Protein AF-A0A150P623-F1 (afdb_monomer_lite)

Radius of gyration: 25.8 Å; chains: 1; bounding box: 58×49×64 Å

Foldseek 3Di:
DDDDPQCACVPPDLVRLVVVLVCLVVVVAAPLGDLVSCVVVPNVVCSVNCCVHRNHDHSVVSNVVSVVVNVVCVVPPDDDDDDDDDDDDDPDDVVVVVLVVLLVVLLPDQAEDEDDDDAQPAQVSCVSNQVSCVPRVHAYEYEHQQPDEDPALVCLVVSVVVSVVCCCVRRVVPDPPDHHYDYDSVNHHDDDPPDPPPPDPDDDDDDDD

Organism: Sorangium cellulosum (NCBI:txid56)

pLDDT: mean 77.44, std 18.53, range [26.59, 95.44]

Sequence (209 aa):
MSAKIPSGLSQVPRPVLERLLEAIDRGRLECPLSELELLASGHGALVPAILDALGGLDAGAATAALRLVLAERTHRPPPRLGLVCTGPEARGSVARDTAILVRDLFEGAKRSVIVGGYAFDRPGILEPLHATMQSRGVKALLFLDIPGEARSAQDADAFATAAIDRFFREVWTFGAPKPNVYYDPRTAMPGPPGRACTRSASWWTTSGR

Secondary structure (DSSP, 8-state):
-------GGGGS-HHHHHHHHHHHHTTSS-SSPPHHHHHHTT-GGGHHHHHHHHTT--HHHHHHHHHHHHHHHHHSPPP--------S--TTSHHHHHHHHHHHHHHT-SSEEEE-S-----GGGTHHHHHHHHHH--EEEEE----S--SSGGGHHHHHHHHHHHHHHHT-TT-SSPPEEE--GGGTSPPPTT---------------

Structure (mmCIF, N/CA/C/O backbone):
data_AF-A0A150P623-F1
#
_entry.id   AF-A0A150P623-F1
#
loop_
_atom_site.group_PDB
_atom_site.id
_atom_site.type_symbol
_atom_site.label_atom_id
_atom_site.label_alt_id
_atom_site.label_comp_id
_atom_site.label_asym_id
_atom_site.label_entity_id
_atom_site.label_seq_id
_atom_site.pdbx_PDB_ins_code
_atom_site.Cartn_x
_atom_site.Cartn_y
_atom_site.Cartn_z
_atom_site.occupancy
_atom_site.B_iso_or_equiv
_atom_site.auth_seq_id
_atom_site.auth_comp_id
_atom_site.auth_asym_id
_atom_site.auth_atom_id
_atom_site.pdbx_PDB_model_num
ATOM 1 N N . MET A 1 1 ? -10.481 35.309 9.527 1.00 37.34 1 MET A N 1
ATOM 2 C CA . MET A 1 1 ? -10.389 34.270 10.576 1.00 37.34 1 MET A CA 1
ATOM 3 C C . MET A 1 1 ? -10.737 32.935 9.931 1.00 37.34 1 MET A C 1
ATOM 5 O O . MET A 1 1 ? -11.905 32.706 9.660 1.00 37.34 1 MET A O 1
ATOM 9 N N . SER A 1 2 ? -9.748 32.105 9.582 1.00 39.28 2 SER A N 1
ATOM 10 C CA . SER A 1 2 ? -10.02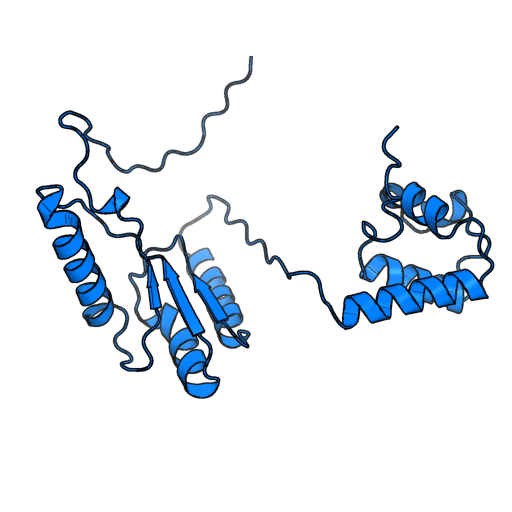3 30.754 9.064 1.00 39.28 2 SER A CA 1
ATOM 11 C C . SER A 1 2 ? -10.452 29.862 10.221 1.00 39.28 2 SER A C 1
ATOM 13 O O . SER A 1 2 ? -9.668 29.643 11.143 1.00 39.28 2 SER A O 1
ATOM 15 N N . ALA A 1 3 ? -11.684 29.358 10.182 1.00 42.22 3 ALA A N 1
ATOM 16 C CA . ALA A 1 3 ? -12.128 28.324 11.103 1.00 42.22 3 ALA A CA 1
ATOM 17 C C . ALA A 1 3 ? -11.267 27.073 10.872 1.00 42.22 3 ALA A C 1
ATOM 19 O O . ALA A 1 3 ? -11.288 26.475 9.794 1.00 42.22 3 ALA A O 1
ATOM 20 N N . LYS A 1 4 ? -10.458 26.711 11.870 1.00 48.69 4 LYS A N 1
ATOM 21 C CA . LYS A 1 4 ? -9.730 25.444 11.898 1.00 48.69 4 LYS A CA 1
ATOM 22 C C . LYS A 1 4 ? -10.789 24.346 11.934 1.00 48.69 4 LYS A C 1
ATOM 24 O O . LYS A 1 4 ? -11.502 24.234 12.925 1.00 48.69 4 LYS A O 1
ATOM 29 N N . ILE A 1 5 ? -10.936 23.590 10.846 1.00 50.88 5 ILE A N 1
ATOM 30 C CA . ILE A 1 5 ? -11.810 22.413 10.832 1.00 50.88 5 ILE A CA 1
ATOM 31 C C . ILE A 1 5 ? -11.312 21.509 11.969 1.00 50.88 5 ILE A C 1
ATOM 33 O O . ILE A 1 5 ? -10.122 21.167 11.959 1.00 50.88 5 ILE A O 1
ATOM 37 N N . PRO A 1 6 ? -12.145 21.178 12.972 1.00 57.81 6 PRO A N 1
ATOM 38 C CA . PRO A 1 6 ? -11.717 20.305 14.049 1.00 57.81 6 PRO A CA 1
ATOM 39 C C . PRO A 1 6 ? -11.293 18.982 13.422 1.00 57.81 6 PRO A C 1
ATOM 41 O O . PRO A 1 6 ? -12.047 18.346 12.686 1.00 57.81 6 PRO A O 1
ATOM 44 N N . SER A 1 7 ? -10.048 18.586 13.671 1.00 65.44 7 SER A N 1
ATOM 45 C CA . SER A 1 7 ? -9.505 17.325 13.166 1.00 65.44 7 SER A CA 1
ATOM 46 C C . SER A 1 7 ? -10.294 16.118 13.687 1.00 65.44 7 SER A C 1
ATOM 48 O O . SER A 1 7 ? -10.245 15.052 13.075 1.00 65.44 7 SER A O 1
ATOM 50 N N . GLY A 1 8 ? -11.049 16.284 14.782 1.00 80.62 8 GLY A N 1
ATOM 51 C CA . GLY A 1 8 ? -11.926 15.266 15.350 1.00 80.62 8 GLY A CA 1
ATOM 52 C C . GLY A 1 8 ? -11.224 13.916 15.479 1.00 80.62 8 GLY A C 1
ATOM 53 O O . GLY A 1 8 ? -10.025 13.828 15.754 1.00 80.62 8 GLY A O 1
ATOM 54 N N . LEU A 1 9 ? -11.951 12.840 15.179 1.00 87.56 9 LEU A N 1
ATOM 55 C CA . LEU A 1 9 ? -11.407 11.481 15.223 1.00 87.56 9 LEU A CA 1
ATOM 56 C C . LEU A 1 9 ? -10.525 11.125 14.014 1.00 87.56 9 LEU A C 1
ATOM 58 O O . LEU A 1 9 ? -10.042 9.994 13.939 1.00 87.56 9 LEU A O 1
ATOM 62 N N . SER A 1 10 ? -10.273 12.043 13.066 1.00 84.56 10 SER A N 1
ATOM 63 C CA . SER A 1 10 ? -9.541 11.737 11.825 1.00 84.56 10 SER A CA 1
ATOM 64 C C . SER A 1 10 ? -8.110 11.251 12.085 1.00 84.56 10 SER A C 1
ATOM 66 O O . SER A 1 10 ? -7.612 10.421 11.329 1.00 84.56 10 SER A O 1
ATOM 68 N N . GLN A 1 11 ? -7.483 11.728 13.164 1.00 82.50 11 GLN A N 1
ATOM 69 C CA . GLN A 1 11 ? -6.109 11.395 13.559 1.00 82.50 11 GLN A CA 1
ATOM 70 C C . GLN A 1 11 ? -6.017 10.183 14.499 1.00 82.50 11 GLN A C 1
ATOM 72 O O . GLN A 1 11 ? -4.933 9.655 14.726 1.00 82.50 11 GLN A O 1
ATOM 77 N N . VAL A 1 12 ? -7.143 9.716 15.047 1.00 88.19 12 VAL A N 1
ATOM 78 C CA . VAL A 1 12 ? -7.172 8.575 15.971 1.00 88.19 12 VAL A CA 1
ATOM 79 C C . VAL A 1 12 ? -7.137 7.279 15.156 1.00 88.19 12 VAL A C 1
ATOM 81 O O . VAL A 1 12 ? -8.031 7.088 14.334 1.00 88.19 12 VAL A O 1
ATOM 84 N N . PRO A 1 13 ? -6.162 6.366 15.328 1.00 86.88 13 PRO A N 1
ATOM 85 C CA . PRO A 1 13 ? -6.094 5.125 14.552 1.00 86.88 13 PRO A CA 1
ATOM 86 C C . PRO A 1 13 ? -7.318 4.221 14.749 1.00 86.88 13 PRO A C 1
ATOM 88 O O . PRO A 1 13 ? -7.865 4.130 15.845 1.00 86.88 13 PRO A O 1
ATOM 91 N N . ARG A 1 14 ? -7.723 3.477 13.708 1.00 88.12 14 ARG A N 1
ATOM 92 C CA . ARG A 1 14 ? -8.871 2.547 13.785 1.00 88.12 14 ARG A CA 1
ATOM 93 C C . ARG A 1 14 ? -8.791 1.555 14.967 1.00 88.12 14 ARG A C 1
ATOM 95 O O . ARG A 1 14 ? -9.788 1.465 15.673 1.00 88.12 14 ARG A O 1
ATOM 102 N N . PRO A 1 15 ? -7.646 0.904 15.268 1.00 88.38 15 PRO A N 1
ATOM 103 C CA . PRO A 1 15 ? -7.556 -0.007 16.418 1.00 88.38 15 PRO A CA 1
ATOM 104 C C . PRO A 1 15 ? -7.758 0.676 17.776 1.00 88.38 15 PRO A C 1
ATOM 106 O O . PRO A 1 15 ? -8.050 0.023 18.771 1.00 88.38 15 PRO A O 1
ATOM 109 N N . VAL A 1 16 ? -7.558 1.995 17.857 1.00 90.44 16 VAL A N 1
ATOM 110 C CA . VAL A 1 16 ? -7.874 2.768 19.064 1.00 90.44 16 VAL A CA 1
ATOM 111 C C . VAL A 1 16 ? -9.383 2.972 19.161 1.00 90.44 16 VAL A C 1
ATOM 113 O O . VAL A 1 16 ? -9.956 2.704 20.208 1.00 90.44 16 VAL A O 1
ATOM 116 N N . LEU A 1 17 ? -10.042 3.358 18.064 1.00 93.00 17 LEU A N 1
ATOM 117 C CA . LEU A 1 17 ? -11.501 3.516 18.021 1.00 93.00 17 LEU A CA 1
ATOM 118 C C . LEU A 1 17 ? -12.245 2.207 18.340 1.00 93.00 17 LEU A C 1
ATOM 120 O O . LEU A 1 17 ? -13.227 2.230 19.074 1.00 93.00 17 LEU A O 1
ATOM 124 N N . GLU A 1 18 ? -11.758 1.070 17.831 1.00 93.38 18 GLU A N 1
ATOM 125 C CA . GLU A 1 18 ? -12.296 -0.267 18.134 1.00 93.38 18 GLU A CA 1
ATOM 126 C C . GLU A 1 18 ? -12.173 -0.596 19.630 1.00 93.38 18 GLU A C 1
ATOM 128 O O . GLU A 1 18 ? -13.134 -1.055 20.243 1.00 93.38 18 GLU A O 1
ATOM 133 N N . ARG A 1 19 ? -11.014 -0.302 20.238 1.00 92.00 19 ARG A N 1
ATOM 134 C CA . ARG A 1 19 ? -10.792 -0.503 21.679 1.00 92.00 19 ARG A CA 1
ATOM 135 C C . ARG A 1 19 ? -11.657 0.408 22.544 1.00 92.00 19 ARG A C 1
ATOM 137 O O . ARG A 1 19 ? -12.153 -0.054 23.565 1.00 92.00 19 ARG A O 1
ATOM 144 N N . LEU A 1 20 ? -11.849 1.667 22.148 1.00 92.62 20 LEU A N 1
ATOM 145 C CA . LEU A 1 20 ? -12.741 2.595 22.849 1.00 92.62 20 LEU A CA 1
ATOM 146 C C . LEU A 1 20 ? -14.187 2.097 22.807 1.00 92.62 20 LEU A C 1
ATOM 148 O O . LEU A 1 20 ? -14.828 2.028 23.850 1.00 92.62 20 LEU A O 1
ATOM 152 N N . LEU A 1 21 ? -14.666 1.683 21.630 1.00 94.69 21 LEU A N 1
ATOM 153 C CA . LEU A 1 21 ? -16.008 1.123 21.470 1.00 94.69 21 LEU A CA 1
ATOM 154 C C . LEU A 1 21 ? -16.201 -0.110 22.361 1.00 94.69 21 LEU A C 1
ATOM 156 O O . LEU A 1 21 ? -17.162 -0.183 23.116 1.00 94.69 21 LEU A O 1
ATOM 160 N N . GLU A 1 22 ? -15.253 -1.047 22.328 1.00 93.81 22 GLU A N 1
ATOM 161 C CA . GLU A 1 22 ? -15.301 -2.255 23.155 1.00 93.81 22 GLU A CA 1
ATOM 162 C C . GLU A 1 22 ? -15.200 -1.947 24.661 1.00 93.81 22 GLU A C 1
ATOM 164 O O . GLU A 1 22 ? -15.735 -2.681 25.491 1.00 93.81 22 GLU A O 1
ATOM 169 N N . ALA A 1 23 ? -14.479 -0.896 25.050 1.00 91.75 23 ALA A N 1
ATOM 170 C CA . ALA A 1 23 ? -14.374 -0.485 26.443 1.00 91.75 23 ALA A CA 1
ATOM 171 C C . ALA A 1 23 ? -15.671 0.160 26.951 1.00 91.75 23 ALA A C 1
ATOM 173 O O . ALA A 1 23 ? -16.095 -0.188 28.050 1.00 91.75 23 ALA A O 1
ATOM 174 N N . ILE A 1 24 ? -16.327 1.001 26.148 1.00 92.75 24 ILE A N 1
ATOM 175 C CA . ILE A 1 24 ? -17.635 1.589 26.477 1.00 92.75 24 ILE A CA 1
ATOM 176 C C . ILE A 1 24 ? -18.712 0.495 26.522 1.00 92.75 24 ILE A C 1
ATOM 178 O O . ILE A 1 24 ? -19.406 0.369 27.526 1.00 92.75 24 ILE A O 1
ATOM 182 N N . ASP A 1 25 ? -18.790 -0.369 25.500 1.00 91.88 25 ASP A N 1
ATOM 183 C CA . ASP A 1 25 ? -19.781 -1.460 25.432 1.00 91.88 25 ASP A CA 1
ATOM 184 C C . ASP A 1 25 ? -19.638 -2.452 26.611 1.00 91.88 25 ASP A C 1
ATOM 186 O O . ASP A 1 25 ? -20.617 -3.062 27.037 1.00 91.88 25 ASP A O 1
ATOM 190 N N . ARG A 1 26 ? -18.425 -2.617 27.165 1.00 90.75 26 ARG A N 1
ATOM 191 C CA . ARG A 1 26 ? -18.157 -3.462 28.348 1.00 90.75 26 ARG A CA 1
ATOM 192 C C . ARG A 1 26 ? -18.215 -2.718 29.688 1.00 90.75 26 ARG A C 1
ATOM 194 O O . ARG A 1 26 ? -17.897 -3.329 30.704 1.00 90.75 26 ARG A O 1
ATOM 201 N N . GLY A 1 27 ? -18.542 -1.425 29.704 1.00 87.88 27 GLY A N 1
ATOM 202 C CA . GLY A 1 27 ? -18.558 -0.613 30.927 1.00 87.88 27 GLY A CA 1
ATOM 203 C C . GLY A 1 27 ? -17.182 -0.437 31.585 1.00 87.88 27 GLY A C 1
ATOM 204 O O . GLY A 1 27 ? -17.095 -0.233 32.787 1.00 87.88 27 GLY A O 1
ATOM 205 N N . ARG A 1 28 ? -16.092 -0.564 30.816 1.00 87.69 28 ARG A N 1
ATOM 206 C CA . ARG A 1 28 ? -14.711 -0.312 31.278 1.00 87.69 28 ARG A CA 1
ATOM 207 C C . ARG A 1 28 ? -14.300 1.157 31.159 1.00 87.69 28 ARG A C 1
ATOM 209 O O . ARG A 1 28 ? -13.262 1.529 31.694 1.00 87.69 28 ARG A O 1
ATOM 216 N N . LEU A 1 29 ? -15.059 1.942 30.399 1.00 88.62 29 LEU A N 1
ATOM 217 C CA . LEU A 1 29 ? -14.957 3.395 30.325 1.00 88.62 29 LEU A CA 1
ATOM 218 C C . LEU A 1 29 ? -16.348 3.962 30.561 1.00 88.62 29 LEU A C 1
ATOM 220 O O . LEU A 1 29 ? -17.286 3.583 29.853 1.00 88.62 29 LEU A O 1
ATOM 224 N N . GLU A 1 30 ? -16.469 4.852 31.536 1.00 88.56 30 GLU A N 1
ATOM 225 C CA . GLU A 1 30 ? -17.718 5.556 31.780 1.00 88.56 30 GLU A CA 1
ATOM 226 C C . GLU A 1 30 ? -17.849 6.749 30.830 1.00 88.56 30 GLU A C 1
ATOM 228 O O . GLU A 1 30 ? -16.870 7.309 30.333 1.00 88.56 30 GLU A O 1
ATOM 233 N N . CYS A 1 31 ? -19.092 7.099 30.509 1.00 88.69 31 CYS A N 1
ATOM 234 C CA . CYS A 1 31 ? -19.398 8.302 29.748 1.00 88.69 31 CYS A CA 1
ATOM 235 C C . CYS A 1 31 ? -20.179 9.272 30.642 1.00 88.69 31 CYS A C 1
ATOM 237 O O . CYS A 1 31 ? -21.082 8.821 31.352 1.00 88.69 31 CYS A O 1
ATOM 239 N N . PRO A 1 32 ? -19.896 10.584 30.580 1.00 90.75 32 PRO A N 1
ATOM 240 C CA . PRO A 1 32 ? -18.990 11.253 29.635 1.00 90.75 32 PRO A CA 1
ATOM 241 C C . PRO A 1 32 ? -17.509 10.925 29.879 1.00 90.75 32 PRO A C 1
ATOM 243 O O . PRO A 1 32 ? -17.090 10.789 31.024 1.00 90.75 32 PRO A O 1
ATOM 246 N N . LEU A 1 33 ? -16.736 10.752 28.800 1.00 89.06 33 LEU A N 1
ATOM 247 C CA . LEU A 1 33 ? -15.350 10.278 28.897 1.00 89.06 33 LEU A CA 1
ATOM 248 C C . LEU A 1 33 ? -14.494 11.263 29.696 1.00 89.06 33 LEU A C 1
ATOM 250 O O . LEU A 1 33 ? -14.427 12.447 29.356 1.00 89.06 33 LEU A O 1
ATOM 254 N N . SER A 1 34 ? -13.777 10.762 30.702 1.00 89.25 34 SER A N 1
ATOM 255 C CA . SER A 1 34 ? -12.846 11.578 31.478 1.00 89.25 34 SER A CA 1
ATOM 256 C C . SER A 1 34 ? -11.410 11.494 30.951 1.00 89.25 34 SER A C 1
ATOM 258 O O . SER A 1 34 ? -10.949 10.471 30.437 1.00 89.25 34 SER A O 1
ATOM 260 N N . GLU A 1 35 ? -10.658 12.586 31.112 1.00 89.81 35 GLU A N 1
ATOM 261 C CA . GLU A 1 35 ? -9.231 12.632 30.771 1.00 89.81 35 GLU A CA 1
ATOM 262 C C . GLU A 1 35 ? -8.426 11.576 31.540 1.00 89.81 35 GLU A C 1
ATOM 264 O O . GLU A 1 35 ? -7.578 10.886 30.969 1.00 89.81 35 GLU A O 1
ATOM 269 N N . LEU A 1 36 ? -8.737 11.410 32.827 1.00 87.56 36 LEU A N 1
ATOM 270 C CA . LEU A 1 36 ? -8.042 10.498 33.728 1.00 87.56 36 LEU A CA 1
ATOM 271 C C . LEU A 1 36 ? -8.188 9.032 33.290 1.00 87.56 36 LEU A C 1
ATOM 273 O O . LEU A 1 36 ? -7.196 8.303 33.251 1.00 87.56 36 LEU A O 1
ATOM 277 N N . GLU A 1 37 ? -9.392 8.601 32.910 1.00 85.25 37 GLU A N 1
ATOM 278 C CA . GLU A 1 37 ? -9.643 7.231 32.439 1.00 85.25 37 GLU A CA 1
ATOM 279 C C . GLU A 1 37 ? -8.984 6.953 31.080 1.00 85.25 37 GLU A C 1
ATOM 281 O O . GLU A 1 37 ? -8.463 5.859 30.831 1.00 85.25 37 GLU A O 1
ATOM 286 N N . LEU A 1 38 ? -8.948 7.949 30.191 1.00 87.31 38 LEU A N 1
ATOM 287 C CA . LEU A 1 38 ? -8.273 7.830 28.897 1.00 87.31 38 LEU A CA 1
ATOM 288 C C . LEU A 1 38 ? -6.748 7.732 29.050 1.00 87.31 38 LEU A C 1
ATOM 290 O O . LEU A 1 38 ? -6.098 6.957 28.340 1.00 87.31 38 LEU A O 1
ATOM 294 N N . LEU A 1 39 ? -6.173 8.465 30.006 1.00 86.94 39 LEU A N 1
ATOM 295 C CA . LEU A 1 39 ? -4.762 8.341 30.370 1.00 86.94 39 LEU A CA 1
ATOM 296 C C . LEU A 1 39 ? -4.461 6.964 30.974 1.00 86.94 39 LEU A C 1
ATOM 298 O O . LEU A 1 39 ? -3.532 6.293 30.521 1.00 86.94 39 LEU A O 1
ATOM 302 N N . ALA A 1 40 ? -5.279 6.508 31.928 1.00 82.00 40 ALA A N 1
ATOM 303 C CA . ALA A 1 40 ? -5.122 5.207 32.583 1.00 82.00 40 ALA A CA 1
ATOM 304 C C . ALA A 1 40 ? -5.258 4.021 31.609 1.00 82.00 40 ALA A C 1
ATOM 306 O O . ALA A 1 40 ? -4.606 2.993 31.779 1.00 82.00 40 ALA A O 1
ATOM 307 N N . SER A 1 41 ? -6.053 4.175 30.547 1.00 77.38 41 SER A N 1
ATOM 308 C CA . SER A 1 41 ? -6.221 3.174 29.483 1.00 77.38 41 SER A CA 1
ATOM 309 C C . SER A 1 41 ? -5.134 3.218 28.394 1.00 77.38 41 SER A C 1
ATOM 311 O O . SER A 1 41 ? -5.190 2.440 27.437 1.00 77.38 41 SER A O 1
ATOM 313 N N . GLY A 1 42 ? -4.122 4.084 28.536 1.00 79.44 42 GLY A N 1
ATOM 314 C CA . GLY A 1 42 ? -2.939 4.116 27.671 1.00 79.44 42 GLY A CA 1
ATOM 315 C C . GLY A 1 42 ? -3.101 4.922 26.378 1.00 79.44 42 GLY A C 1
ATOM 316 O O . GLY A 1 42 ? -2.377 4.679 25.412 1.00 79.44 42 GLY A O 1
ATOM 317 N N . HIS A 1 43 ? -4.029 5.884 26.331 1.00 80.62 43 HIS A N 1
ATOM 318 C CA . HIS A 1 43 ? -4.310 6.691 25.134 1.00 80.62 43 HIS A CA 1
ATOM 319 C C . HIS A 1 43 ? -3.603 8.057 25.110 1.00 80.62 43 HIS A C 1
ATOM 321 O O . HIS A 1 43 ? -3.987 8.915 24.320 1.00 80.62 43 HIS A O 1
ATOM 327 N N . GLY A 1 44 ? -2.560 8.264 25.925 1.00 79.06 44 GLY A N 1
ATOM 328 C CA . GLY A 1 44 ? -1.961 9.573 26.248 1.00 79.06 44 GLY A CA 1
ATOM 329 C C . GLY A 1 44 ? -1.827 10.586 25.103 1.00 79.06 44 GLY A C 1
ATOM 330 O O . GLY A 1 44 ? -2.355 11.689 25.194 1.00 79.06 44 GLY A O 1
ATOM 331 N N . ALA A 1 45 ? -1.188 10.217 23.991 1.00 82.75 45 ALA A N 1
ATOM 332 C CA . ALA A 1 45 ? -0.981 11.135 22.863 1.00 82.75 45 ALA A CA 1
ATOM 333 C C . ALA A 1 45 ? -2.272 11.514 22.102 1.00 82.75 45 ALA A C 1
ATOM 335 O O . ALA A 1 45 ? -2.279 12.459 21.317 1.00 82.75 45 ALA A O 1
ATOM 336 N N . LEU A 1 46 ? -3.354 10.761 22.301 1.00 87.50 46 LEU A N 1
ATOM 337 C CA . LEU A 1 46 ? -4.623 10.893 21.584 1.00 87.50 46 LEU A CA 1
ATOM 338 C C . LEU A 1 46 ? -5.737 11.482 22.458 1.00 87.50 46 LEU A C 1
ATOM 340 O O . LEU A 1 46 ? -6.790 11.822 21.923 1.00 87.50 46 LEU A O 1
ATOM 344 N N . VAL A 1 47 ? -5.510 11.630 23.769 1.00 88.00 47 VAL A N 1
ATOM 345 C CA . VAL A 1 47 ? -6.516 12.106 24.732 1.00 88.00 47 VAL A CA 1
ATOM 346 C C . VAL A 1 47 ? -7.149 13.440 24.321 1.00 88.00 47 VAL A C 1
ATOM 348 O O . VAL A 1 47 ? -8.378 13.490 24.288 1.00 88.00 47 VAL A O 1
ATOM 351 N N . PRO A 1 48 ? -6.394 14.476 23.894 1.00 87.62 48 PRO A N 1
ATOM 352 C CA . PRO A 1 48 ? -7.005 15.744 23.496 1.00 87.62 48 PRO A CA 1
ATOM 353 C C . PRO A 1 48 ? -7.973 15.595 22.317 1.00 87.62 48 PRO A C 1
ATOM 355 O O . PRO A 1 48 ? -9.046 16.184 22.321 1.00 87.62 48 PRO A O 1
ATOM 358 N N . ALA A 1 49 ? -7.624 14.770 21.324 1.00 87.50 49 ALA A N 1
ATOM 359 C CA . ALA A 1 49 ? -8.467 14.543 20.150 1.00 87.50 49 ALA A CA 1
ATOM 360 C C . ALA A 1 49 ? -9.716 13.706 20.476 1.00 87.50 49 ALA A C 1
ATOM 362 O O . ALA A 1 49 ? -10.767 13.900 19.868 1.00 87.50 49 ALA A O 1
ATOM 363 N N . ILE A 1 50 ? -9.602 12.768 21.422 1.00 90.19 50 ILE A N 1
ATOM 364 C CA . ILE A 1 50 ? -10.725 11.942 21.878 1.00 90.19 50 ILE A CA 1
ATOM 365 C C . ILE A 1 50 ? -11.698 12.788 22.706 1.00 90.19 50 ILE A C 1
ATOM 367 O O . ILE A 1 50 ? -12.898 12.738 22.449 1.00 90.19 50 ILE A O 1
ATOM 371 N N . LEU A 1 51 ? -11.200 13.587 23.654 1.00 90.88 51 LEU A N 1
ATOM 372 C CA . LEU A 1 51 ? -12.035 14.446 24.498 1.00 90.88 51 LEU A CA 1
ATOM 373 C C . LEU A 1 51 ? -12.724 15.555 23.702 1.00 90.88 51 LEU A C 1
ATOM 375 O O . LEU A 1 51 ? -13.911 15.780 23.907 1.00 90.88 51 LEU A O 1
ATOM 379 N N . ASP A 1 52 ? -12.021 16.189 22.761 1.00 89.88 52 ASP A N 1
ATOM 380 C CA . ASP A 1 52 ? -12.604 17.205 21.872 1.00 89.88 52 ASP A CA 1
ATOM 381 C C . ASP A 1 52 ? -13.791 16.648 21.068 1.00 89.88 52 ASP A C 1
ATOM 383 O O . ASP A 1 52 ? -14.807 17.315 20.896 1.00 89.88 52 ASP A O 1
ATOM 387 N N . ALA A 1 53 ? -13.694 15.394 20.613 1.00 90.38 53 ALA A N 1
ATOM 388 C CA . ALA A 1 53 ? -14.717 14.777 19.773 1.00 90.38 53 ALA A CA 1
ATOM 389 C C . ALA A 1 53 ? -15.845 14.075 20.550 1.00 90.38 53 ALA A C 1
ATOM 391 O O . ALA A 1 53 ? -16.971 14.019 20.056 1.00 90.38 53 ALA A O 1
ATOM 392 N N . LEU A 1 54 ? -15.549 13.480 21.711 1.00 91.69 54 LEU A N 1
ATOM 393 C CA . LEU A 1 54 ? -16.454 12.561 22.417 1.00 91.69 54 LEU A CA 1
ATOM 394 C C . LEU A 1 54 ? -16.693 12.923 23.890 1.00 91.69 54 LEU A C 1
ATOM 396 O O . LEU A 1 54 ? -17.602 12.369 24.498 1.00 91.69 54 LEU A O 1
ATOM 400 N N . GLY A 1 55 ? -15.907 13.827 24.482 1.00 88.81 55 GLY A N 1
ATOM 401 C CA . GLY A 1 55 ? -15.883 14.059 25.933 1.00 88.81 55 GLY A CA 1
ATOM 402 C C . GLY A 1 55 ? -17.194 14.580 26.527 1.00 88.81 55 GLY A C 1
ATOM 403 O O . GLY A 1 55 ? -17.465 14.341 27.696 1.00 88.81 55 GLY A O 1
ATOM 404 N N . GLY A 1 56 ? -18.029 15.255 25.732 1.00 89.69 56 GLY A N 1
ATOM 405 C CA . GLY A 1 56 ? -19.347 15.747 26.159 1.00 89.69 56 GLY A CA 1
ATOM 406 C C . GLY A 1 56 ? -20.519 14.815 25.839 1.00 89.69 56 GLY A C 1
ATOM 407 O O . GLY A 1 56 ? -21.666 15.200 26.056 1.00 89.69 56 GLY A O 1
ATOM 408 N N . LEU A 1 57 ? -20.263 13.637 25.265 1.00 91.94 57 LEU A N 1
ATOM 409 C CA . LEU A 1 57 ? -21.307 12.723 24.806 1.00 91.94 57 LEU A CA 1
ATOM 410 C C . LEU A 1 57 ? -21.654 11.691 25.882 1.00 91.94 57 LEU A C 1
ATOM 412 O O . LEU A 1 57 ? -20.781 11.200 26.598 1.00 91.94 57 LEU A O 1
ATOM 416 N N . ASP A 1 58 ? -22.932 11.317 25.953 1.00 93.25 58 ASP A N 1
ATOM 417 C CA . ASP A 1 58 ? -23.344 10.129 26.699 1.00 93.25 58 ASP A CA 1
ATOM 418 C C . ASP A 1 58 ? -22.864 8.838 26.005 1.00 93.25 58 ASP A C 1
ATOM 420 O O . ASP A 1 58 ? -22.388 8.846 24.863 1.00 93.25 58 ASP A O 1
ATOM 424 N N . ALA A 1 59 ? -22.999 7.705 26.698 1.00 91.62 59 ALA A N 1
ATOM 425 C CA . ALA A 1 59 ? -22.538 6.414 26.192 1.00 91.62 59 ALA A CA 1
ATOM 426 C C . ALA A 1 59 ? -23.190 6.032 24.851 1.00 91.62 59 ALA A C 1
ATOM 428 O O . ALA A 1 59 ? -22.526 5.464 23.981 1.00 91.62 59 ALA A O 1
ATOM 429 N N . GLY A 1 60 ? -24.471 6.358 24.655 1.00 92.12 60 GLY A N 1
ATOM 430 C CA . GLY A 1 60 ? -25.199 6.046 23.428 1.00 92.12 60 GLY A CA 1
ATOM 431 C C . GLY A 1 60 ? -24.687 6.858 22.241 1.00 92.12 60 GLY A C 1
ATOM 432 O O . GLY A 1 60 ? -24.385 6.297 21.184 1.00 92.12 60 GLY A O 1
ATOM 433 N N . ALA A 1 61 ? -24.522 8.166 22.429 1.00 93.00 61 ALA A N 1
ATOM 434 C CA . ALA A 1 61 ? -24.012 9.086 21.424 1.00 93.00 61 ALA A CA 1
ATOM 435 C C . ALA A 1 61 ? -22.541 8.802 21.076 1.00 93.00 61 ALA A C 1
ATOM 437 O O . ALA A 1 61 ? -22.196 8.752 19.892 1.00 93.00 61 ALA A O 1
ATOM 438 N N . ALA A 1 62 ? -21.686 8.536 22.070 1.00 93.44 62 ALA A N 1
ATOM 439 C CA . ALA A 1 62 ? -20.288 8.168 21.847 1.00 93.44 62 ALA A CA 1
ATOM 440 C C . ALA A 1 62 ? -20.169 6.856 21.051 1.00 93.44 62 ALA A C 1
ATOM 442 O O . ALA A 1 62 ? -19.430 6.778 20.066 1.00 93.44 62 ALA A O 1
ATOM 443 N N . THR A 1 63 ? -20.961 5.845 21.418 1.00 94.88 63 THR A N 1
ATOM 444 C CA . THR A 1 63 ? -21.024 4.551 20.720 1.00 94.88 63 THR A CA 1
ATOM 445 C C . THR A 1 63 ? -21.503 4.711 19.277 1.00 94.88 63 THR A C 1
ATOM 447 O O . THR A 1 63 ? -20.902 4.150 18.357 1.00 94.88 63 THR A O 1
ATOM 450 N N . ALA A 1 64 ? -22.559 5.498 19.047 1.00 94.62 64 ALA A N 1
ATOM 451 C CA . ALA A 1 64 ? -23.077 5.768 17.708 1.00 94.62 64 ALA A CA 1
ATOM 452 C C . ALA A 1 64 ? -22.038 6.483 16.827 1.00 94.62 64 ALA A C 1
ATOM 454 O O . ALA A 1 64 ? -21.812 6.072 15.685 1.00 94.62 64 ALA A O 1
ATOM 455 N N . ALA A 1 65 ? -21.352 7.495 17.368 1.00 93.62 65 ALA A N 1
ATOM 456 C CA . ALA A 1 65 ? -20.292 8.216 16.669 1.00 93.62 65 ALA A CA 1
ATOM 457 C C . ALA A 1 65 ? -19.112 7.296 16.304 1.00 93.62 65 ALA A C 1
ATOM 459 O O . ALA A 1 65 ? -18.651 7.298 15.159 1.00 93.62 65 ALA A O 1
ATOM 460 N N . LEU A 1 66 ? -18.660 6.455 17.243 1.00 94.50 66 LEU A N 1
ATOM 461 C CA . LEU A 1 66 ? -17.598 5.474 17.001 1.00 94.50 66 LEU A CA 1
ATOM 462 C C . LEU A 1 66 ? -17.993 4.473 15.911 1.00 94.50 66 LEU A C 1
ATOM 464 O O . LEU A 1 66 ? -17.213 4.246 14.984 1.00 94.50 66 LEU A O 1
ATOM 468 N N . ARG A 1 67 ? -19.210 3.915 15.966 1.00 95.44 67 ARG A N 1
ATOM 469 C CA . ARG A 1 67 ? -19.714 2.973 14.951 1.00 95.44 67 ARG A CA 1
ATOM 470 C C . ARG A 1 67 ? -19.785 3.609 13.564 1.00 95.44 67 ARG A C 1
ATOM 472 O O . ARG A 1 67 ? -19.367 2.971 12.600 1.00 95.44 67 ARG A O 1
ATOM 479 N N . LEU A 1 68 ? -20.235 4.860 13.461 1.00 93.69 68 LEU A N 1
ATOM 480 C CA . LEU A 1 68 ? -20.286 5.591 12.192 1.00 93.69 68 LEU A CA 1
ATOM 481 C C . LEU A 1 68 ? -18.887 5.763 11.581 1.00 93.69 68 LEU A C 1
ATOM 483 O O . LEU A 1 68 ? -18.669 5.430 10.417 1.00 93.69 68 LEU A O 1
ATOM 487 N N . VAL A 1 69 ? -17.915 6.228 12.373 1.00 92.19 69 VAL A N 1
ATOM 488 C CA . VAL A 1 69 ? -16.536 6.433 11.898 1.00 92.19 69 VAL A CA 1
ATOM 489 C C . VAL A 1 69 ? -15.859 5.106 11.542 1.00 92.19 69 VAL A C 1
ATOM 491 O O . VAL A 1 69 ? -15.122 5.028 10.555 1.00 92.19 69 VAL A O 1
ATOM 494 N N . LEU A 1 70 ? -16.106 4.048 12.318 1.00 92.88 70 LEU A N 1
ATOM 495 C CA . LEU A 1 70 ? -15.600 2.706 12.027 1.00 92.88 70 LEU A CA 1
ATOM 496 C C . LEU A 1 70 ? -16.193 2.143 10.732 1.00 92.88 70 LEU A C 1
ATOM 498 O O . LEU A 1 70 ? -15.444 1.583 9.928 1.00 92.88 70 LEU A O 1
ATOM 502 N N . ALA A 1 71 ? -17.494 2.323 10.498 1.00 91.19 71 ALA A N 1
ATOM 503 C CA . ALA A 1 71 ? -18.154 1.910 9.264 1.00 91.19 71 ALA A CA 1
ATOM 504 C C . ALA A 1 71 ? -17.562 2.636 8.045 1.00 91.19 71 ALA A C 1
ATOM 506 O O . ALA A 1 71 ? -17.135 1.980 7.092 1.00 91.19 71 ALA A O 1
ATOM 507 N N . GLU A 1 72 ? -17.422 3.964 8.116 1.00 90.00 72 GLU A N 1
ATOM 508 C CA . GLU A 1 72 ? -16.843 4.780 7.038 1.00 90.00 72 GLU A CA 1
ATOM 509 C C . GLU A 1 72 ? -15.411 4.334 6.696 1.00 90.00 72 GLU A C 1
ATOM 511 O O . GLU A 1 72 ? -15.069 4.087 5.538 1.00 90.00 72 GLU A O 1
ATOM 516 N N . ARG A 1 73 ? -14.562 4.138 7.711 1.00 88.12 73 ARG A N 1
ATOM 517 C CA . ARG A 1 73 ? -13.165 3.708 7.512 1.00 88.12 73 ARG A CA 1
ATOM 518 C C . ARG A 1 73 ? -13.017 2.265 7.063 1.00 88.12 73 ARG A C 1
ATOM 520 O O . ARG A 1 73 ? -11.994 1.909 6.480 1.00 88.12 73 ARG A O 1
ATOM 527 N N . THR A 1 74 ? -13.994 1.423 7.366 1.00 84.75 74 THR A N 1
ATOM 528 C CA . THR A 1 74 ? -14.020 0.041 6.880 1.00 84.75 74 THR A CA 1
ATOM 529 C C . THR A 1 74 ? -14.412 0.007 5.409 1.00 84.75 74 THR A C 1
ATOM 531 O O . THR A 1 74 ? -13.800 -0.730 4.638 1.00 84.75 74 THR A O 1
ATOM 534 N N . HIS A 1 75 ? -15.360 0.854 5.003 1.00 82.06 75 HIS A N 1
ATOM 535 C CA . HIS A 1 75 ? -15.760 1.002 3.608 1.00 82.06 75 HIS A CA 1
ATOM 536 C C . HIS A 1 75 ? -14.665 1.666 2.754 1.00 82.06 75 HIS A C 1
ATOM 538 O O . HIS A 1 75 ? -14.450 1.287 1.601 1.00 82.06 75 HIS A O 1
ATOM 544 N N . ARG A 1 76 ? -13.914 2.615 3.328 1.00 73.50 76 ARG A N 1
ATOM 545 C CA . ARG A 1 76 ? -12.807 3.314 2.663 1.00 73.50 76 ARG A CA 1
ATOM 546 C C . ARG A 1 76 ? -11.506 3.198 3.469 1.00 73.50 76 ARG A C 1
ATOM 548 O O . ARG A 1 76 ? -11.100 4.165 4.119 1.00 73.50 76 ARG A O 1
ATOM 555 N N . PRO A 1 77 ? -10.830 2.033 3.441 1.00 65.88 77 PRO A N 1
ATOM 556 C CA . PRO A 1 77 ? -9.610 1.845 4.211 1.00 65.88 77 PRO A CA 1
ATOM 557 C C . PRO A 1 77 ? -8.532 2.838 3.752 1.00 65.88 77 PRO A C 1
ATOM 559 O O . PRO A 1 77 ? -8.343 3.009 2.541 1.00 65.88 77 PRO A O 1
ATOM 562 N N . PRO A 1 78 ? -7.804 3.485 4.684 1.00 65.06 78 PRO A N 1
ATOM 563 C CA . PRO A 1 78 ? -6.668 4.316 4.314 1.00 65.06 78 PRO A CA 1
ATOM 564 C C . PRO A 1 78 ? -5.619 3.461 3.582 1.00 65.06 78 PRO A C 1
ATOM 566 O O . PRO A 1 78 ? -5.529 2.252 3.838 1.00 65.06 78 PRO A O 1
ATOM 569 N N . PRO A 1 79 ? -4.828 4.055 2.669 1.00 60.59 79 PRO A N 1
ATOM 570 C CA . PRO A 1 79 ? -3.791 3.323 1.954 1.00 60.59 79 PRO A CA 1
ATOM 571 C C . PRO A 1 79 ? -2.847 2.659 2.962 1.00 60.59 79 PRO A C 1
ATOM 573 O O . PRO A 1 79 ? -2.272 3.318 3.828 1.00 60.59 79 PRO A O 1
ATOM 576 N N . ARG A 1 80 ? -2.721 1.331 2.880 1.00 59.19 80 ARG A N 1
ATOM 577 C CA . ARG A 1 80 ? -1.805 0.567 3.730 1.00 59.19 80 ARG A CA 1
ATOM 578 C C . ARG A 1 80 ? -0.383 0.815 3.238 1.00 59.19 80 ARG A C 1
ATOM 580 O O . ARG A 1 80 ? 0.007 0.290 2.201 1.00 59.19 80 ARG A O 1
ATOM 587 N N . LEU A 1 81 ? 0.370 1.618 3.978 1.00 52.41 81 LEU A N 1
ATOM 588 C CA . LEU A 1 81 ? 1.804 1.787 3.771 1.00 52.41 81 LEU A CA 1
ATOM 589 C C . LEU A 1 81 ? 2.530 0.677 4.536 1.00 52.41 81 LEU A C 1
ATOM 591 O O . LEU A 1 81 ? 2.540 0.672 5.765 1.00 52.41 81 LEU A O 1
ATOM 595 N N . GLY A 1 82 ? 3.097 -0.284 3.809 1.00 55.81 82 GLY A N 1
ATOM 596 C CA . GLY A 1 82 ? 4.083 -1.212 4.358 1.00 55.81 82 GLY A CA 1
ATOM 597 C C . GLY A 1 82 ? 5.462 -0.577 4.240 1.00 55.81 82 GLY A C 1
ATOM 598 O O . GLY A 1 82 ? 5.969 -0.440 3.131 1.00 55.81 82 GLY A O 1
ATOM 599 N N . LEU A 1 83 ? 6.046 -0.149 5.359 1.00 43.78 83 LEU A N 1
ATOM 600 C CA . LEU A 1 83 ? 7.417 0.352 5.392 1.00 43.78 83 LEU A CA 1
ATOM 601 C C . LEU A 1 83 ? 8.349 -0.806 5.757 1.00 43.78 83 LEU A C 1
ATOM 603 O O . LEU A 1 83 ? 8.231 -1.373 6.840 1.00 43.78 83 LEU A O 1
ATOM 607 N N . VAL A 1 84 ? 9.273 -1.138 4.860 1.00 55.03 84 VAL A N 1
ATOM 608 C CA . VAL A 1 84 ? 10.366 -2.075 5.136 1.00 55.03 84 VAL A CA 1
ATOM 609 C C . VAL A 1 84 ? 11.652 -1.264 5.152 1.00 55.03 84 VAL A C 1
ATOM 611 O O . VAL A 1 84 ? 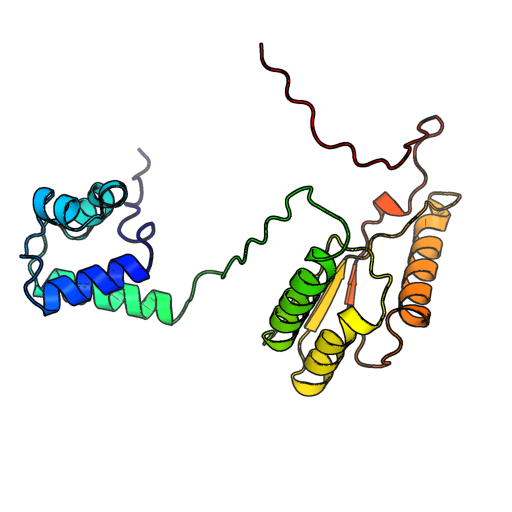12.106 -0.793 4.113 1.00 55.03 84 VAL A O 1
ATOM 614 N N . CYS A 1 85 ? 12.218 -1.059 6.338 1.00 40.38 85 CYS A N 1
ATOM 615 C CA . CYS A 1 85 ? 13.526 -0.432 6.479 1.00 40.38 85 CYS A CA 1
ATOM 616 C C . CYS A 1 85 ? 14.602 -1.517 6.375 1.00 40.38 85 CYS A C 1
ATOM 618 O O . CYS A 1 85 ? 14.664 -2.400 7.227 1.00 40.38 85 CYS A O 1
ATOM 620 N N . THR A 1 86 ? 15.465 -1.448 5.362 1.00 48.56 86 THR A N 1
ATOM 621 C CA . THR A 1 86 ? 16.688 -2.261 5.314 1.00 48.56 86 THR A CA 1
ATOM 622 C C . THR A 1 86 ? 17.842 -1.459 5.915 1.00 48.56 86 THR A C 1
ATOM 624 O O . THR A 1 86 ? 18.243 -0.443 5.346 1.00 48.56 86 THR A O 1
ATOM 627 N N . GLY A 1 87 ? 18.357 -1.891 7.069 1.00 43.47 87 GLY A N 1
ATOM 628 C CA . GLY A 1 87 ? 19.605 -1.377 7.644 1.00 43.47 87 GLY A CA 1
ATOM 629 C C . GLY A 1 87 ? 20.849 -1.950 6.940 1.00 43.47 87 GLY A C 1
ATOM 630 O O . GLY A 1 87 ? 20.739 -2.943 6.216 1.00 43.47 87 GLY A O 1
ATOM 631 N N . PRO A 1 88 ? 22.035 -1.336 7.109 1.00 44.81 88 PRO A N 1
ATOM 632 C CA . PRO A 1 88 ? 23.272 -1.779 6.467 1.00 44.81 88 PRO A CA 1
ATOM 633 C C . PRO A 1 88 ? 23.885 -2.986 7.200 1.00 44.81 88 PRO A C 1
ATOM 635 O O . PRO A 1 88 ? 24.822 -2.818 7.968 1.00 44.81 88 PRO A O 1
ATOM 638 N N . GLU A 1 89 ? 23.384 -4.206 6.973 1.00 52.25 89 GLU A N 1
ATOM 639 C CA . GLU A 1 89 ? 23.847 -5.418 7.682 1.00 52.25 89 GLU A CA 1
ATOM 640 C C . GLU A 1 89 ? 23.998 -6.677 6.789 1.00 52.25 89 GLU A C 1
ATOM 642 O O . GLU A 1 89 ? 23.626 -6.701 5.617 1.00 52.25 89 GLU A O 1
ATOM 647 N N . ALA A 1 90 ? 24.661 -7.697 7.350 1.00 42.53 90 ALA A N 1
ATOM 648 C CA . ALA A 1 90 ? 25.574 -8.656 6.714 1.00 42.53 90 ALA A CA 1
ATOM 649 C C . ALA A 1 90 ? 25.069 -9.509 5.522 1.00 42.53 90 ALA A C 1
ATOM 651 O O . ALA A 1 90 ? 23.919 -9.940 5.425 1.00 42.53 90 ALA A O 1
ATOM 652 N N . ARG A 1 91 ? 26.025 -9.819 4.628 1.00 41.97 91 ARG A N 1
ATOM 653 C CA . ARG A 1 91 ? 25.887 -10.637 3.409 1.00 41.97 91 ARG A CA 1
ATOM 654 C C . ARG A 1 91 ? 25.142 -11.957 3.668 1.00 41.97 91 ARG A C 1
ATOM 656 O O . ARG A 1 91 ? 25.692 -12.860 4.289 1.00 41.97 91 ARG A O 1
ATOM 663 N N . GLY A 1 92 ? 23.943 -12.095 3.095 1.00 44.66 92 GLY A N 1
ATOM 664 C CA . GLY A 1 92 ? 23.327 -13.399 2.802 1.00 44.66 92 GLY A CA 1
ATOM 665 C C . GLY A 1 92 ? 21.858 -13.586 3.200 1.00 44.66 92 GLY A C 1
ATOM 666 O O . GLY A 1 92 ? 21.191 -14.404 2.572 1.00 44.66 92 GLY A O 1
ATOM 667 N N . SER A 1 93 ? 21.330 -12.835 4.175 1.00 43.97 93 SER A N 1
ATOM 668 C CA . SER A 1 93 ? 19.987 -13.110 4.737 1.00 43.97 93 SER A CA 1
ATOM 669 C C . SER A 1 93 ? 18.865 -12.246 4.135 1.00 43.97 93 SER A C 1
ATOM 671 O O . SER A 1 93 ? 17.822 -12.762 3.747 1.00 43.97 93 SER A O 1
ATOM 673 N N . VAL A 1 94 ? 19.105 -10.946 3.930 1.00 46.31 94 VAL A N 1
ATOM 674 C CA . VAL A 1 94 ? 18.063 -9.967 3.543 1.00 46.31 94 VAL A CA 1
ATOM 675 C C . VAL A 1 94 ? 17.483 -10.208 2.142 1.00 46.31 94 VAL A C 1
ATOM 677 O O . VAL A 1 94 ? 16.306 -9.965 1.895 1.00 46.31 94 VAL A O 1
ATOM 680 N N . ALA A 1 95 ? 18.279 -10.733 1.204 1.00 49.72 95 ALA A N 1
ATOM 681 C CA . ALA A 1 95 ? 17.825 -10.949 -0.172 1.00 49.72 95 ALA A CA 1
ATOM 682 C C . ALA A 1 95 ? 16.707 -12.004 -0.286 1.00 49.72 95 ALA A C 1
ATOM 684 O O . ALA A 1 95 ? 15.919 -11.943 -1.230 1.00 49.72 95 ALA A O 1
ATOM 685 N N . ARG A 1 96 ? 16.634 -12.963 0.651 1.00 49.56 96 ARG A N 1
ATOM 686 C CA . ARG A 1 96 ? 15.525 -13.929 0.720 1.00 49.56 96 ARG A CA 1
ATOM 687 C C . ARG A 1 96 ? 14.287 -13.297 1.352 1.00 49.56 96 ARG A C 1
ATOM 689 O O . ARG A 1 96 ? 13.203 -13.454 0.801 1.00 49.56 96 ARG A O 1
ATOM 696 N N . ASP A 1 97 ? 14.461 -12.523 2.420 1.00 58.78 97 ASP A N 1
ATOM 697 C CA . ASP A 1 97 ? 13.347 -11.906 3.151 1.00 58.78 97 ASP A CA 1
ATOM 698 C C . ASP A 1 97 ? 12.633 -10.828 2.322 1.00 58.78 97 ASP A C 1
ATOM 700 O O . ASP A 1 97 ? 11.402 -10.799 2.260 1.00 58.78 97 ASP A O 1
ATOM 704 N N . THR A 1 98 ? 13.377 -10.008 1.571 1.00 62.56 98 THR A N 1
ATOM 705 C CA . THR A 1 98 ? 12.775 -9.035 0.647 1.00 62.56 98 THR A CA 1
ATOM 706 C C . THR A 1 98 ? 12.108 -9.721 -0.545 1.00 62.56 98 THR A C 1
ATOM 708 O O . THR A 1 98 ? 11.060 -9.268 -0.992 1.00 62.56 98 THR A O 1
ATOM 711 N N . ALA A 1 99 ? 12.665 -10.825 -1.057 1.00 68.31 99 ALA A N 1
ATOM 712 C CA . ALA A 1 99 ? 12.050 -11.564 -2.163 1.00 68.31 99 ALA A CA 1
ATOM 713 C C . ALA A 1 99 ? 10.708 -12.198 -1.761 1.00 68.31 99 ALA A C 1
ATOM 715 O O . ALA A 1 99 ? 9.769 -12.183 -2.554 1.00 68.31 99 ALA A O 1
ATOM 716 N N . ILE A 1 100 ? 10.600 -12.702 -0.526 1.00 73.94 100 ILE A N 1
ATOM 717 C CA . ILE A 1 100 ? 9.339 -13.209 0.033 1.00 73.94 100 ILE A CA 1
ATOM 718 C C . ILE A 1 100 ? 8.315 -12.077 0.131 1.00 73.94 100 ILE A C 1
ATOM 720 O O . ILE A 1 100 ? 7.201 -12.222 -0.358 1.00 73.94 100 ILE A O 1
ATOM 724 N N . LEU A 1 101 ? 8.701 -10.924 0.678 1.00 76.12 101 LEU A N 1
ATOM 725 C CA . LEU A 1 101 ? 7.786 -9.793 0.820 1.00 76.12 101 LEU A CA 1
ATOM 726 C C . LEU A 1 101 ? 7.347 -9.216 -0.535 1.00 76.12 101 LEU A C 1
ATOM 728 O O . LEU A 1 101 ? 6.177 -8.894 -0.717 1.00 76.12 101 LEU A O 1
ATOM 732 N N . VAL A 1 102 ? 8.259 -9.113 -1.505 1.00 79.19 102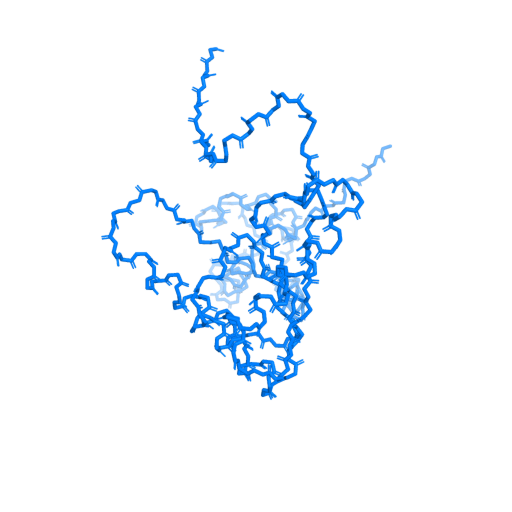 VAL A N 1
ATOM 733 C CA . VAL A 1 102 ? 7.937 -8.693 -2.879 1.00 79.19 102 VAL A CA 1
ATOM 734 C C . VAL A 1 102 ? 6.958 -9.670 -3.531 1.00 79.19 102 VAL A C 1
ATOM 736 O O . VAL A 1 102 ? 5.990 -9.233 -4.152 1.00 79.19 102 VAL A O 1
ATOM 739 N N . ARG A 1 103 ? 7.159 -10.979 -3.342 1.00 82.88 103 ARG A N 1
ATOM 740 C CA . ARG A 1 103 ? 6.212 -12.001 -3.797 1.00 82.88 103 ARG A CA 1
ATOM 741 C C . ARG A 1 103 ? 4.840 -11.808 -3.155 1.00 82.88 103 ARG A C 1
ATOM 743 O O . ARG A 1 103 ? 3.860 -11.713 -3.886 1.00 82.88 103 ARG A O 1
ATOM 750 N N . ASP A 1 104 ? 4.771 -11.679 -1.834 1.00 82.44 104 ASP A N 1
ATOM 751 C CA . ASP A 1 104 ? 3.504 -11.509 -1.113 1.00 82.44 104 ASP A CA 1
ATOM 752 C C . ASP A 1 104 ? 2.772 -10.225 -1.552 1.00 82.44 104 ASP A C 1
ATOM 754 O O . ASP A 1 104 ? 1.547 -10.210 -1.702 1.00 82.44 104 ASP A O 1
ATOM 758 N N . LEU A 1 105 ? 3.516 -9.144 -1.827 1.00 83.75 105 LEU A N 1
ATOM 759 C CA . LEU A 1 105 ? 2.966 -7.905 -2.386 1.00 83.75 105 LEU A CA 1
ATOM 760 C C . LEU A 1 105 ? 2.374 -8.112 -3.787 1.00 83.75 105 LEU A C 1
ATOM 762 O O . LEU A 1 105 ? 1.300 -7.577 -4.076 1.00 83.75 105 LEU A O 1
ATOM 766 N N . PHE A 1 106 ? 3.045 -8.875 -4.653 1.00 88.44 106 PHE A N 1
ATOM 767 C CA . PHE A 1 106 ? 2.539 -9.187 -5.990 1.00 88.44 106 PHE A CA 1
ATOM 768 C C . PHE A 1 106 ? 1.314 -10.097 -5.932 1.00 88.44 106 PHE A C 1
ATOM 770 O O . PHE A 1 106 ? 0.285 -9.754 -6.509 1.00 88.44 106 PHE A O 1
ATOM 777 N N . GLU A 1 107 ? 1.374 -11.190 -5.174 1.00 86.69 107 GLU A N 1
ATOM 778 C C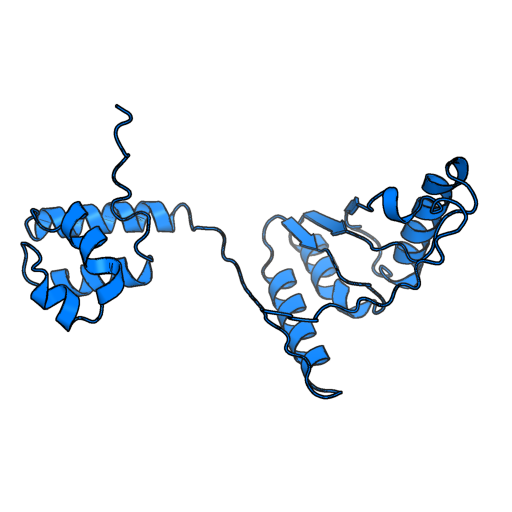A . GLU A 1 107 ? 0.263 -12.136 -5.018 1.00 86.69 107 GLU A CA 1
ATOM 779 C C . GLU A 1 107 ? -0.961 -11.500 -4.340 1.00 86.69 107 GLU A C 1
ATOM 781 O O . GLU A 1 107 ? -2.108 -11.866 -4.622 1.00 86.69 107 GLU A O 1
ATOM 786 N N . GLY A 1 108 ? -0.746 -10.512 -3.468 1.00 82.38 108 GLY A N 1
ATOM 787 C CA . GLY A 1 108 ? -1.801 -9.738 -2.819 1.00 82.38 108 GLY A CA 1
ATOM 788 C C . GLY A 1 108 ? -2.452 -8.674 -3.711 1.00 82.38 108 GLY A C 1
ATOM 789 O O . GLY A 1 108 ? -3.497 -8.121 -3.345 1.00 82.38 108 GLY A O 1
ATOM 790 N N . ALA A 1 109 ? -1.880 -8.370 -4.880 1.00 85.81 109 ALA A N 1
ATOM 791 C CA . ALA A 1 109 ? -2.376 -7.304 -5.738 1.00 85.81 109 ALA A CA 1
ATOM 792 C C . ALA A 1 109 ? -3.743 -7.642 -6.358 1.00 85.81 109 ALA A C 1
ATOM 794 O O . ALA A 1 109 ? -3.994 -8.747 -6.845 1.00 85.81 109 ALA A O 1
ATOM 795 N N . LYS A 1 110 ? -4.648 -6.652 -6.346 1.00 83.81 110 LYS A N 1
ATOM 796 C CA . LYS A 1 110 ? -6.036 -6.806 -6.827 1.00 83.81 110 LYS A CA 1
ATOM 797 C C . LYS A 1 110 ? -6.374 -6.005 -8.081 1.00 83.81 110 LYS A C 1
ATOM 799 O O . LYS A 1 110 ? -7.285 -6.382 -8.802 1.00 83.81 110 LYS A O 1
ATOM 804 N N . ARG A 1 111 ? -5.713 -4.865 -8.314 1.00 85.00 111 ARG A N 1
ATOM 805 C CA . ARG A 1 111 ? -6.060 -3.946 -9.420 1.00 85.00 111 ARG A CA 1
ATOM 806 C C . ARG A 1 111 ? -4.842 -3.457 -10.179 1.00 85.00 111 ARG A C 1
ATOM 808 O O . ARG A 1 111 ? -4.802 -3.555 -11.402 1.00 85.00 111 ARG A O 1
ATOM 815 N N . SER A 1 112 ? -3.860 -2.929 -9.460 1.00 87.31 112 SER A N 1
ATOM 816 C CA . SER A 1 112 ? -2.638 -2.415 -10.061 1.00 87.31 112 SER A CA 1
ATOM 817 C C . SER A 1 112 ? -1.441 -2.567 -9.139 1.00 87.31 112 SER A C 1
ATOM 819 O O . SER A 1 112 ? -1.596 -2.517 -7.919 1.00 87.31 112 SER A O 1
ATOM 821 N N . VAL A 1 113 ? -0.262 -2.692 -9.738 1.00 88.44 113 VAL A N 1
ATOM 822 C CA . VAL A 1 113 ? 1.037 -2.703 -9.065 1.00 88.44 113 VAL A CA 1
ATOM 823 C C . VAL A 1 113 ? 1.921 -1.656 -9.726 1.00 88.44 113 VAL A C 1
ATOM 825 O O . VAL A 1 113 ? 2.006 -1.598 -10.953 1.00 88.44 113 VAL A O 1
ATOM 828 N N . ILE A 1 114 ? 2.576 -0.835 -8.910 1.00 88.56 114 ILE A N 1
ATOM 829 C CA . ILE A 1 114 ? 3.627 0.077 -9.355 1.00 88.56 114 ILE A CA 1
ATOM 830 C C . ILE A 1 114 ? 4.916 -0.375 -8.686 1.00 88.56 114 ILE A C 1
ATOM 832 O O . ILE A 1 114 ? 4.950 -0.513 -7.464 1.00 88.56 114 ILE A O 1
ATOM 836 N N . VAL A 1 115 ? 5.959 -0.602 -9.477 1.00 85.75 115 VAL A N 1
ATOM 837 C CA . VAL A 1 115 ? 7.278 -0.984 -8.966 1.00 85.75 115 VAL A CA 1
ATOM 838 C C . VAL A 1 115 ? 8.292 0.045 -9.432 1.00 85.75 115 VAL A C 1
ATOM 840 O O . VAL A 1 115 ? 8.368 0.329 -10.624 1.00 85.75 115 VAL A O 1
ATOM 843 N N . GLY A 1 116 ? 9.075 0.601 -8.510 1.00 80.75 116 GLY A N 1
ATOM 844 C CA . GLY A 1 116 ? 10.143 1.535 -8.847 1.00 80.75 116 GLY A CA 1
ATOM 845 C C . GLY A 1 116 ? 11.311 1.468 -7.876 1.00 80.75 116 GLY A C 1
ATOM 846 O O . GLY A 1 116 ? 11.143 1.072 -6.726 1.00 80.75 116 GLY A O 1
ATOM 847 N N . GLY A 1 117 ? 12.495 1.850 -8.361 1.00 65.75 117 GLY A N 1
ATOM 848 C CA . GLY A 1 117 ? 13.714 1.939 -7.553 1.00 65.75 117 GLY A CA 1
ATOM 849 C C . GLY A 1 117 ? 14.520 0.643 -7.422 1.00 65.75 117 GLY A C 1
ATOM 850 O O . GLY A 1 117 ? 15.342 0.548 -6.516 1.00 65.75 117 GLY A O 1
ATOM 851 N N . TYR A 1 118 ? 14.313 -0.347 -8.297 1.00 61.06 118 TYR A N 1
ATOM 852 C CA . TYR A 1 118 ? 15.051 -1.611 -8.248 1.00 61.06 118 TYR A CA 1
ATOM 853 C C . TYR A 1 118 ? 15.620 -1.979 -9.621 1.00 61.06 118 TYR A C 1
ATOM 855 O O . TYR A 1 118 ? 14.907 -1.935 -10.623 1.00 61.06 118 TYR A O 1
ATOM 863 N N . ALA A 1 119 ? 16.901 -2.354 -9.670 1.00 65.00 119 ALA A N 1
ATOM 864 C CA . ALA A 1 119 ? 17.491 -2.969 -10.852 1.00 65.00 119 ALA A CA 1
ATOM 865 C C . ALA A 1 119 ? 17.001 -4.421 -10.930 1.00 65.00 119 ALA A C 1
ATOM 867 O O . ALA A 1 119 ? 17.327 -5.238 -10.073 1.00 65.00 119 ALA A O 1
ATOM 868 N N . PHE A 1 120 ? 16.181 -4.741 -11.930 1.00 71.69 120 PHE A N 1
ATOM 869 C CA . PHE A 1 120 ? 15.702 -6.104 -12.142 1.00 71.69 120 PHE A CA 1
ATOM 870 C C . PHE A 1 120 ? 16.750 -6.886 -12.930 1.00 71.69 120 PHE A C 1
ATOM 872 O O . PHE A 1 120 ? 16.803 -6.801 -14.152 1.00 71.69 120 PHE A O 1
ATOM 879 N N . ASP A 1 121 ? 17.596 -7.625 -12.226 1.00 69.00 121 ASP A N 1
ATOM 880 C CA . ASP A 1 121 ? 18.654 -8.454 -12.811 1.00 69.00 121 ASP A CA 1
ATOM 881 C C . ASP A 1 121 ? 18.313 -9.954 -12.808 1.00 69.00 121 ASP A C 1
ATOM 883 O O . ASP A 1 121 ? 18.932 -10.741 -13.523 1.00 69.00 121 ASP A O 1
ATOM 887 N N . ARG A 1 122 ? 17.304 -10.362 -12.028 1.00 72.56 122 ARG A N 1
ATOM 888 C CA . ARG A 1 122 ? 16.887 -11.760 -11.877 1.00 72.56 122 ARG A CA 1
ATOM 889 C C . ARG A 1 122 ? 15.448 -11.971 -12.354 1.00 72.56 122 ARG A C 1
ATOM 891 O O . ARG A 1 122 ? 14.538 -11.499 -11.675 1.00 72.56 122 ARG A O 1
ATOM 898 N N . PRO A 1 123 ? 15.213 -12.746 -13.432 1.00 76.75 123 PRO A N 1
ATOM 899 C CA . PRO A 1 123 ? 13.871 -13.025 -13.950 1.00 76.75 123 PRO A CA 1
ATOM 900 C C . PRO A 1 123 ? 12.885 -13.499 -12.873 1.00 76.75 123 PRO A C 1
ATOM 902 O O . PRO A 1 123 ? 11.798 -12.942 -12.736 1.00 76.75 123 PRO A O 1
ATOM 905 N N . GLY A 1 124 ? 13.291 -14.460 -12.033 1.00 79.81 124 GLY A N 1
ATOM 906 C CA . GLY A 1 124 ? 12.401 -15.129 -11.072 1.00 79.81 124 GLY A CA 1
ATOM 907 C C . GLY A 1 124 ? 11.739 -14.227 -10.022 1.00 79.81 124 GLY A C 1
ATOM 908 O O . GLY A 1 124 ? 10.748 -14.630 -9.425 1.00 79.81 124 GLY A O 1
ATOM 909 N N . ILE A 1 125 ? 12.219 -12.995 -9.799 1.00 82.81 125 ILE A N 1
ATOM 910 C CA . ILE A 1 125 ? 11.551 -12.066 -8.869 1.00 82.81 125 ILE A CA 1
ATOM 911 C C . ILE A 1 125 ? 10.223 -11.531 -9.427 1.00 82.81 125 ILE A C 1
ATOM 913 O O . ILE A 1 125 ? 9.341 -11.155 -8.660 1.00 82.81 125 ILE A O 1
ATOM 917 N N . LEU A 1 126 ? 10.074 -11.495 -10.756 1.00 89.06 126 LEU A N 1
ATOM 918 C CA . LEU A 1 126 ? 8.900 -10.949 -11.443 1.00 89.06 126 LEU A CA 1
ATOM 919 C C . LEU A 1 126 ? 7.880 -12.022 -11.842 1.00 89.06 126 LEU A C 1
ATOM 921 O O . LEU A 1 126 ? 6.777 -11.681 -12.265 1.00 89.06 126 LEU A O 1
ATOM 925 N N . GLU A 1 127 ? 8.207 -13.301 -11.674 1.00 90.56 127 GLU A N 1
ATOM 926 C CA . GLU A 1 127 ? 7.300 -14.412 -11.976 1.00 90.56 127 GLU A CA 1
ATOM 927 C C . GLU A 1 127 ? 5.960 -14.313 -11.212 1.00 90.56 127 GLU A C 1
ATOM 929 O O . GLU A 1 127 ? 4.911 -14.394 -11.858 1.00 90.56 127 GLU A O 1
ATOM 934 N N . PRO A 1 128 ? 5.921 -14.009 -9.893 1.00 91.56 128 PRO A N 1
ATOM 935 C CA . PRO A 1 128 ? 4.649 -13.847 -9.180 1.00 91.56 128 PRO A CA 1
ATOM 936 C C . PRO A 1 128 ? 3.810 -12.668 -9.698 1.00 91.56 128 PRO A C 1
ATOM 938 O O . PRO A 1 128 ? 2.575 -12.708 -9.673 1.00 91.56 128 PRO A O 1
ATOM 941 N N . LEU A 1 129 ? 4.468 -11.616 -10.204 1.00 91.94 129 LEU A N 1
ATOM 942 C CA . LEU A 1 129 ? 3.789 -10.487 -10.833 1.00 91.94 129 LEU A CA 1
ATOM 943 C C . LEU A 1 129 ? 3.147 -10.917 -12.154 1.00 91.94 129 LEU A C 1
ATOM 945 O O . LEU A 1 129 ? 1.963 -10.650 -12.352 1.00 91.94 129 LEU A O 1
ATOM 949 N N . HIS A 1 130 ? 3.886 -11.611 -13.027 1.00 94.44 130 HIS A N 1
ATOM 950 C CA . HIS A 1 130 ? 3.350 -12.141 -14.288 1.00 94.44 130 HIS A CA 1
ATOM 951 C C . HIS A 1 130 ? 2.152 -13.066 -14.045 1.00 94.44 130 HIS A C 1
ATOM 953 O O . HIS A 1 130 ? 1.090 -12.846 -14.631 1.00 94.44 130 HIS A O 1
ATOM 959 N N . ALA A 1 131 ? 2.267 -14.007 -13.104 1.00 93.56 131 ALA A N 1
ATOM 960 C CA . ALA A 1 131 ? 1.177 -14.908 -12.735 1.00 93.56 131 ALA A CA 1
ATOM 961 C C . ALA A 1 131 ? -0.071 -14.147 -12.250 1.00 93.56 131 ALA A C 1
ATOM 963 O O . ALA A 1 131 ? -1.204 -14.471 -12.621 1.00 93.56 131 ALA A O 1
ATOM 964 N N . THR A 1 132 ? 0.114 -13.086 -11.461 1.00 92.38 132 THR A N 1
ATOM 965 C CA . THR A 1 132 ? -0.992 -12.249 -10.972 1.00 92.38 132 THR A CA 1
ATOM 966 C C . THR A 1 132 ? -1.625 -11.418 -12.092 1.00 92.38 132 THR A C 1
ATOM 968 O O . THR A 1 132 ? -2.851 -11.295 -12.162 1.00 92.38 132 THR A O 1
ATOM 971 N N . MET A 1 133 ? -0.819 -10.874 -13.006 1.00 94.75 133 MET A N 1
ATOM 972 C CA . MET A 1 133 ? -1.316 -10.165 -14.188 1.00 94.75 133 MET A CA 1
ATOM 973 C C . MET A 1 133 ? -2.135 -11.094 -15.089 1.00 94.75 133 MET A C 1
ATOM 975 O O . MET A 1 133 ? -3.210 -10.707 -15.542 1.00 94.75 133 MET A O 1
ATOM 979 N N . GLN A 1 134 ? -1.658 -12.320 -15.313 1.00 95.19 134 GLN A N 1
ATOM 980 C CA . GLN A 1 134 ? -2.327 -13.308 -16.156 1.00 95.19 134 GLN A CA 1
ATOM 981 C C . GLN A 1 134 ? -3.634 -13.812 -15.531 1.00 95.19 134 GLN A C 1
ATOM 983 O O . GLN A 1 134 ? -4.659 -13.858 -16.205 1.00 95.19 134 GLN A O 1
ATOM 988 N N . SER A 1 135 ? -3.613 -14.170 -14.246 1.00 93.62 135 SER A N 1
ATOM 989 C CA . SER A 1 135 ? -4.769 -14.778 -13.574 1.00 93.62 135 SER A CA 1
ATOM 990 C C . SER A 1 135 ? -5.851 -13.774 -13.170 1.00 93.62 135 SER A C 1
ATOM 992 O O . SER A 1 135 ? -7.030 -14.120 -13.164 1.00 93.62 135 SER A O 1
ATOM 994 N N . ARG A 1 136 ? -5.476 -12.536 -12.816 1.00 92.50 136 ARG A N 1
ATOM 995 C CA . ARG A 1 136 ? -6.401 -11.536 -12.247 1.00 92.50 136 ARG A CA 1
ATOM 996 C C . ARG A 1 136 ? -6.535 -10.258 -13.074 1.00 92.50 136 ARG A C 1
ATOM 998 O O . ARG A 1 136 ? -7.281 -9.366 -12.678 1.00 92.50 136 ARG A O 1
ATOM 1005 N N . GLY A 1 137 ? -5.809 -10.125 -14.184 1.00 91.44 137 GLY A N 1
ATOM 1006 C CA . GLY A 1 137 ? -5.846 -8.915 -15.012 1.00 91.44 137 GLY A CA 1
ATOM 1007 C C . GLY A 1 137 ? -5.294 -7.671 -14.306 1.00 91.44 137 GLY A C 1
ATOM 1008 O O . GLY A 1 137 ? -5.698 -6.547 -14.612 1.00 91.44 137 GLY A O 1
ATOM 1009 N N . VAL A 1 138 ? -4.399 -7.854 -13.330 1.00 92.38 138 VAL A N 1
ATOM 1010 C CA . VAL A 1 138 ? -3.759 -6.745 -12.612 1.00 92.38 138 VAL A CA 1
ATOM 1011 C C . VAL A 1 138 ? -2.907 -5.922 -13.578 1.00 92.38 138 VAL A C 1
ATOM 1013 O O . VAL A 1 138 ? -2.127 -6.465 -14.355 1.00 92.38 138 VAL A O 1
ATOM 1016 N N . LYS A 1 139 ? -3.032 -4.591 -13.523 1.00 91.06 139 LYS A N 1
ATOM 1017 C CA . LYS A 1 139 ? -2.215 -3.675 -14.332 1.00 91.06 139 LYS A CA 1
ATOM 1018 C C . LYS A 1 139 ? -0.875 -3.411 -13.652 1.00 91.06 139 LYS A C 1
ATOM 1020 O O . LYS A 1 139 ? -0.852 -2.949 -12.516 1.00 91.06 139 LYS A O 1
ATOM 1025 N N . ALA A 1 140 ? 0.230 -3.634 -14.348 1.00 92.56 140 ALA A N 1
ATOM 1026 C CA . ALA A 1 140 ? 1.561 -3.368 -13.813 1.00 92.56 140 ALA A CA 1
ATOM 1027 C C . ALA A 1 140 ? 2.213 -2.166 -14.508 1.00 92.56 140 ALA A C 1
ATOM 1029 O O . ALA A 1 140 ? 2.140 -2.048 -15.731 1.00 92.56 140 ALA A O 1
ATOM 1030 N N . LEU A 1 141 ? 2.849 -1.295 -13.721 1.00 92.31 141 LEU A N 1
ATOM 1031 C CA . LEU A 1 141 ? 3.726 -0.220 -14.184 1.00 92.31 141 LEU A CA 1
ATOM 1032 C C . LEU A 1 141 ? 5.107 -0.389 -13.542 1.00 92.31 141 LEU A C 1
ATOM 1034 O O . LEU A 1 141 ? 5.230 -0.344 -12.317 1.00 92.31 141 LEU A O 1
ATOM 1038 N N . LEU A 1 142 ? 6.131 -0.573 -14.369 1.00 90.50 142 LEU A N 1
ATOM 1039 C CA . LEU A 1 142 ? 7.523 -0.679 -13.947 1.00 90.50 142 LEU A CA 1
ATOM 1040 C C . LEU A 1 142 ? 8.267 0.617 -14.256 1.00 90.50 142 LEU A C 1
ATOM 1042 O O . LEU A 1 142 ? 8.272 1.070 -15.397 1.00 90.50 142 LEU A O 1
ATOM 1046 N N . PHE A 1 143 ? 8.930 1.174 -13.250 1.00 88.19 143 PHE A N 1
ATOM 1047 C CA . PHE A 1 143 ? 9.907 2.242 -13.405 1.00 88.19 143 PHE A CA 1
ATOM 1048 C C . PHE A 1 143 ? 11.286 1.603 -13.554 1.00 88.19 143 PHE A C 1
ATOM 1050 O O . PHE A 1 143 ? 11.856 1.129 -12.568 1.00 88.19 143 PHE A O 1
ATOM 1057 N N . LEU A 1 144 ? 11.795 1.553 -14.784 1.00 86.25 144 LEU A N 1
ATOM 1058 C CA . LEU A 1 144 ? 13.104 0.975 -15.072 1.00 86.25 144 LEU A CA 1
ATOM 1059 C C . LEU A 1 144 ? 14.200 2.026 -14.901 1.00 86.25 144 LEU A C 1
ATOM 1061 O O . LEU A 1 144 ? 14.126 3.113 -15.475 1.00 86.25 144 LEU A O 1
ATOM 1065 N N . ASP A 1 145 ? 15.234 1.672 -14.140 1.00 82.50 145 ASP A N 1
ATOM 1066 C CA . ASP A 1 145 ? 16.511 2.380 -14.190 1.00 82.50 145 ASP A CA 1
ATOM 1067 C C . ASP A 1 145 ? 17.270 1.915 -15.436 1.00 82.50 145 ASP A C 1
ATOM 1069 O O . ASP A 1 145 ? 17.519 0.719 -15.611 1.00 82.50 145 ASP A O 1
ATOM 1073 N N . ILE A 1 146 ? 17.601 2.856 -16.318 1.00 82.06 146 ILE A N 1
ATOM 1074 C CA . ILE A 1 146 ? 18.345 2.587 -17.545 1.00 82.06 146 ILE A CA 1
ATOM 1075 C C . ILE A 1 146 ? 19.825 2.881 -17.256 1.00 82.06 146 ILE A C 1
ATOM 1077 O O . ILE A 1 146 ? 20.204 4.038 -17.056 1.00 82.06 146 ILE A O 1
ATOM 1081 N N . PRO A 1 147 ? 20.689 1.851 -17.178 1.00 73.44 147 PRO A N 1
ATOM 1082 C CA . PRO A 1 147 ? 22.100 2.056 -16.898 1.00 73.44 147 PRO A CA 1
ATOM 1083 C C . PRO A 1 147 ? 22.826 2.585 -18.139 1.00 73.44 147 PRO A C 1
ATOM 1085 O O . PRO A 1 147 ? 22.756 1.987 -19.214 1.00 73.44 147 PRO A O 1
ATOM 1088 N N . GLY A 1 148 ? 23.584 3.665 -17.952 1.00 75.38 148 GLY A N 1
ATOM 1089 C CA . GLY A 1 148 ? 24.340 4.344 -19.006 1.00 75.38 148 GLY A CA 1
ATOM 1090 C C . GLY A 1 148 ? 23.610 5.559 -19.571 1.00 75.38 148 GLY A C 1
ATOM 1091 O O . GLY A 1 148 ? 22.507 5.878 -19.148 1.00 75.38 148 GLY A O 1
ATOM 1092 N N . GLU A 1 149 ? 24.256 6.231 -20.515 1.00 78.62 149 GLU A N 1
ATOM 1093 C CA . GLU A 1 149 ? 23.733 7.407 -21.206 1.00 78.62 149 GLU A CA 1
ATOM 1094 C C . GLU A 1 149 ? 23.897 7.227 -22.717 1.00 78.62 149 GLU A C 1
ATOM 1096 O O . GLU A 1 149 ? 24.792 6.513 -23.187 1.00 78.62 149 GLU A O 1
ATOM 1101 N N . ALA A 1 150 ? 23.017 7.857 -23.487 1.00 81.62 150 ALA A N 1
ATOM 1102 C CA . ALA A 1 150 ? 23.150 7.891 -24.929 1.00 81.62 150 ALA A CA 1
ATOM 1103 C C . ALA A 1 150 ? 24.355 8.742 -25.346 1.00 81.62 150 ALA A C 1
ATOM 1105 O O . ALA A 1 150 ? 24.799 9.637 -24.630 1.00 81.62 150 ALA A O 1
ATOM 1106 N N . ARG A 1 151 ? 24.876 8.484 -26.548 1.00 78.75 151 ARG A N 1
ATOM 1107 C CA . ARG A 1 151 ? 26.031 9.221 -27.092 1.00 78.75 151 ARG A CA 1
ATOM 1108 C C . ARG A 1 151 ? 25.717 10.693 -27.350 1.00 78.75 151 ARG A C 1
ATOM 1110 O O . ARG A 1 151 ? 26.612 11.531 -27.308 1.00 78.75 151 ARG A O 1
ATOM 1117 N N . SER A 1 152 ? 24.457 10.991 -27.644 1.00 80.31 152 SER A N 1
ATOM 1118 C CA . SER A 1 152 ? 23.940 12.329 -27.888 1.00 80.31 152 SER A CA 1
ATOM 1119 C C . SER A 1 152 ? 22.521 12.441 -27.326 1.00 80.31 152 SER A C 1
ATOM 1121 O O . SER A 1 152 ? 21.859 11.430 -27.086 1.00 80.31 152 SER A O 1
ATOM 1123 N N . ALA A 1 153 ? 22.033 13.667 -27.123 1.00 79.94 153 ALA A N 1
ATOM 1124 C CA . ALA A 1 153 ? 20.651 13.890 -26.693 1.00 79.94 153 ALA A CA 1
ATOM 1125 C C . ALA A 1 153 ? 19.636 13.378 -27.732 1.00 79.94 153 ALA A C 1
ATOM 1127 O O . ALA A 1 153 ? 18.558 12.922 -27.367 1.00 79.94 153 ALA A O 1
ATOM 1128 N N . GLN A 1 154 ? 20.002 13.408 -29.016 1.00 80.81 154 GLN A N 1
ATOM 1129 C CA . GLN A 1 154 ? 19.195 12.909 -30.128 1.00 80.81 154 GLN A CA 1
ATOM 1130 C C . GLN A 1 154 ? 19.034 11.381 -30.093 1.00 80.81 154 GLN A C 1
ATOM 1132 O O . GLN A 1 154 ? 18.020 10.867 -30.555 1.00 80.81 154 GLN A O 1
ATOM 1137 N N . ASP A 1 155 ? 19.997 10.664 -29.509 1.00 85.00 155 ASP A N 1
ATOM 1138 C CA . ASP A 1 155 ? 19.981 9.200 -29.409 1.00 85.00 155 ASP A CA 1
ATOM 1139 C C . ASP A 1 155 ? 19.307 8.685 -28.122 1.00 85.00 155 ASP A C 1
ATOM 1141 O O . ASP A 1 155 ? 19.180 7.472 -27.942 1.00 85.00 155 ASP A O 1
ATOM 1145 N N . ALA A 1 156 ? 18.888 9.574 -27.212 1.00 83.25 156 ALA A N 1
ATOM 1146 C CA . ALA A 1 156 ? 18.391 9.211 -25.881 1.00 83.25 156 ALA A CA 1
ATOM 1147 C C . ALA A 1 156 ? 17.182 8.263 -25.928 1.00 83.25 156 ALA A C 1
ATOM 1149 O O . ALA A 1 156 ? 17.160 7.249 -25.225 1.00 83.25 156 ALA A O 1
ATOM 1150 N N . ASP A 1 157 ? 16.213 8.537 -26.801 1.00 84.94 157 ASP A N 1
ATOM 1151 C CA . ASP A 1 157 ? 15.009 7.708 -26.934 1.00 84.94 157 ASP A CA 1
ATOM 1152 C C . ASP A 1 157 ? 15.312 6.339 -27.556 1.00 84.94 157 ASP A C 1
ATOM 1154 O O . ASP A 1 157 ? 14.781 5.315 -27.117 1.00 84.94 157 ASP A O 1
ATOM 1158 N N . ALA A 1 158 ? 16.213 6.291 -28.542 1.00 87.62 158 ALA A N 1
ATOM 1159 C CA . ALA A 1 158 ? 16.646 5.039 -29.159 1.00 87.62 158 ALA A CA 1
ATOM 1160 C C . ALA A 1 158 ? 17.422 4.166 -28.160 1.00 87.62 158 ALA A C 1
ATOM 1162 O O . ALA A 1 158 ? 17.195 2.957 -28.074 1.00 87.62 158 ALA A O 1
ATOM 1163 N N . PHE A 1 159 ? 18.293 4.783 -27.357 1.00 87.38 159 PHE A N 1
ATOM 1164 C CA . PHE A 1 159 ? 19.016 4.113 -26.280 1.00 87.38 159 PHE A CA 1
ATOM 1165 C C . PHE A 1 159 ? 18.060 3.544 -25.227 1.00 87.38 159 PHE A C 1
ATOM 1167 O O . PHE A 1 159 ? 18.182 2.377 -24.844 1.00 87.38 159 PHE A O 1
ATOM 1174 N N . ALA A 1 160 ? 17.071 4.336 -24.804 1.00 87.44 160 ALA A N 1
ATOM 1175 C CA . ALA A 1 160 ? 16.083 3.888 -23.836 1.00 87.44 160 ALA A CA 1
ATOM 1176 C C . ALA A 1 160 ? 15.227 2.735 -24.375 1.00 87.44 160 ALA A C 1
ATOM 1178 O O . ALA A 1 160 ? 15.046 1.729 -23.689 1.00 87.44 160 ALA A O 1
ATOM 1179 N N . THR A 1 161 ? 14.781 2.828 -25.629 1.00 89.94 161 THR A N 1
ATOM 1180 C CA . THR A 1 161 ? 14.033 1.757 -26.303 1.00 89.94 161 THR A CA 1
ATOM 1181 C C . THR A 1 161 ? 14.840 0.460 -26.338 1.00 89.94 161 THR A C 1
ATOM 1183 O O . THR A 1 161 ? 14.344 -0.586 -25.925 1.00 89.94 161 THR A O 1
ATOM 1186 N N . ALA A 1 162 ? 16.120 0.524 -26.719 1.00 90.38 162 ALA A N 1
ATOM 1187 C CA . ALA A 1 162 ? 16.992 -0.648 -26.742 1.00 90.38 162 ALA A CA 1
ATOM 1188 C C . ALA A 1 162 ? 17.184 -1.275 -25.347 1.00 90.38 162 ALA A C 1
ATOM 1190 O O . ALA A 1 162 ? 17.248 -2.503 -25.221 1.00 90.38 162 ALA A O 1
ATOM 1191 N N . ALA A 1 163 ? 17.257 -0.454 -24.295 1.00 89.12 163 ALA A N 1
ATOM 1192 C CA . ALA A 1 163 ? 17.346 -0.929 -22.917 1.00 89.12 163 ALA A CA 1
ATOM 1193 C C . ALA A 1 163 ? 16.050 -1.614 -22.451 1.00 89.12 163 ALA A C 1
ATOM 1195 O O . ALA A 1 163 ? 16.112 -2.670 -21.818 1.00 89.12 163 ALA A O 1
ATOM 1196 N N . ILE A 1 164 ? 14.888 -1.058 -22.802 1.00 90.62 164 ILE A N 1
ATOM 1197 C CA . ILE A 1 164 ? 13.572 -1.647 -22.513 1.00 90.62 164 ILE A CA 1
ATOM 1198 C C . ILE A 1 164 ? 13.402 -2.969 -23.269 1.00 90.62 164 ILE A C 1
ATOM 1200 O O . ILE A 1 164 ? 12.986 -3.972 -22.687 1.00 90.62 164 ILE A O 1
ATOM 1204 N N . ASP A 1 165 ? 13.789 -3.013 -24.541 1.00 92.06 165 ASP A N 1
ATOM 1205 C CA . ASP A 1 165 ? 13.744 -4.238 -25.335 1.00 92.06 165 ASP A CA 1
ATOM 1206 C C . ASP A 1 165 ? 14.664 -5.313 -24.757 1.00 92.06 165 ASP A C 1
ATOM 1208 O O . ASP A 1 165 ? 14.294 -6.486 -24.703 1.00 92.06 165 ASP A O 1
ATOM 1212 N N . ARG A 1 166 ? 15.853 -4.925 -24.279 1.00 90.19 166 ARG A N 1
ATOM 1213 C CA . ARG A 1 166 ? 16.761 -5.835 -23.575 1.00 90.19 166 ARG A CA 1
ATOM 1214 C C . ARG A 1 166 ? 16.116 -6.391 -22.309 1.00 90.19 166 ARG A C 1
ATOM 1216 O O . ARG A 1 166 ? 16.129 -7.604 -22.126 1.00 90.19 166 ARG A O 1
ATOM 1223 N N . PHE A 1 167 ? 15.492 -5.544 -21.491 1.00 90.44 167 PHE A N 1
ATOM 1224 C CA . PHE A 1 167 ? 14.744 -5.990 -20.313 1.00 90.44 167 PHE A CA 1
ATOM 1225 C C . PHE A 1 167 ? 13.681 -7.036 -20.685 1.00 90.44 167 PHE A C 1
ATOM 1227 O O . PHE A 1 167 ? 13.594 -8.084 -20.044 1.00 90.44 167 PHE A O 1
ATOM 1234 N N . PHE A 1 168 ? 12.925 -6.816 -21.765 1.00 92.56 168 PHE A N 1
ATOM 1235 C CA . PHE A 1 168 ? 11.920 -7.781 -22.214 1.00 92.56 168 PHE A CA 1
ATOM 1236 C C . PHE A 1 168 ? 12.481 -9.075 -22.810 1.00 92.56 168 PHE A C 1
ATOM 1238 O O . PHE A 1 168 ? 11.752 -10.060 -22.875 1.00 92.56 168 PHE A O 1
ATOM 1245 N N . ARG A 1 169 ? 13.737 -9.089 -23.262 1.00 91.00 169 ARG A N 1
ATOM 1246 C CA . ARG A 1 169 ? 14.394 -10.308 -23.756 1.00 91.00 169 ARG A CA 1
ATOM 1247 C C . ARG A 1 169 ? 15.076 -11.100 -22.649 1.00 91.00 169 ARG A C 1
ATOM 1249 O O . ARG A 1 169 ? 15.062 -12.323 -22.696 1.00 91.00 169 ARG A O 1
ATOM 1256 N N . GLU A 1 170 ? 15.694 -10.413 -21.695 1.00 88.75 170 GLU A N 1
ATOM 1257 C CA . GLU A 1 170 ? 16.615 -11.030 -20.733 1.00 88.75 170 GLU A CA 1
ATOM 1258 C C . GLU A 1 170 ? 15.989 -11.223 -19.350 1.00 88.75 170 GLU A C 1
ATOM 1260 O O . GLU A 1 170 ? 16.310 -12.188 -18.662 1.00 88.75 170 GLU A O 1
ATOM 1265 N N . VAL A 1 171 ? 15.081 -10.332 -18.945 1.00 88.62 171 VAL A N 1
ATOM 1266 C CA . VAL A 1 171 ? 14.492 -10.330 -17.599 1.00 88.62 171 VAL A CA 1
ATOM 1267 C C . VAL A 1 171 ? 13.035 -10.779 -17.635 1.00 88.62 171 VAL A C 1
ATOM 1269 O O . VAL A 1 171 ? 12.643 -11.665 -16.881 1.00 88.62 171 VAL A O 1
ATOM 1272 N N . TRP A 1 172 ? 12.225 -10.210 -18.532 1.00 90.94 172 TRP A N 1
ATOM 1273 C CA . TRP A 1 172 ? 10.818 -10.587 -18.698 1.00 90.94 172 TRP A CA 1
ATOM 1274 C C . TRP A 1 172 ? 10.657 -11.711 -19.732 1.00 90.94 172 TRP A C 1
ATOM 1276 O O . TRP A 1 172 ? 10.106 -11.526 -20.817 1.00 90.94 172 TRP A O 1
ATOM 1286 N N . THR A 1 173 ? 11.135 -12.905 -19.399 1.00 91.56 173 THR A N 1
ATOM 1287 C CA . THR A 1 173 ? 11.118 -14.065 -20.310 1.00 91.56 173 THR A CA 1
ATOM 1288 C C . THR A 1 173 ? 9.770 -14.800 -20.358 1.00 91.56 173 THR A C 1
ATOM 1290 O O . THR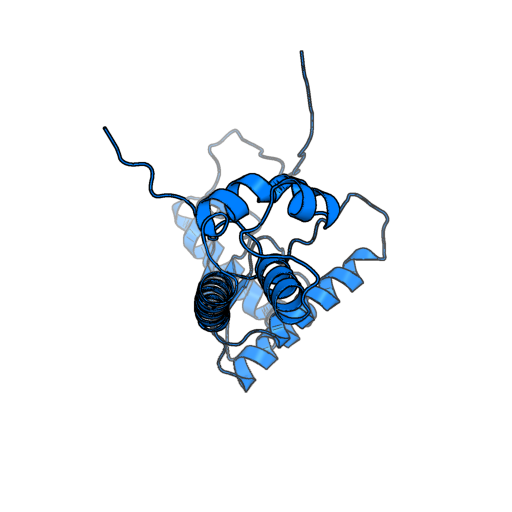 A 1 173 ? 9.599 -15.734 -21.135 1.00 91.56 173 THR A O 1
ATOM 1293 N N . PHE A 1 174 ? 8.784 -14.355 -19.573 1.00 92.25 174 PHE A N 1
ATOM 1294 C CA . PHE A 1 174 ? 7.482 -15.014 -19.387 1.00 92.25 174 PHE A CA 1
ATOM 1295 C C . PHE A 1 174 ? 6.474 -14.795 -20.528 1.00 92.25 174 PHE A C 1
ATOM 1297 O O . PHE A 1 174 ? 5.401 -15.395 -20.543 1.00 92.25 174 PHE A O 1
ATOM 1304 N N . GLY A 1 175 ? 6.782 -13.910 -21.481 1.00 91.50 175 GLY A N 1
ATOM 1305 C CA . GLY A 1 175 ? 5.864 -13.548 -22.562 1.00 91.50 175 GLY A CA 1
ATOM 1306 C C . GLY A 1 175 ? 4.747 -12.595 -22.118 1.00 91.50 175 GLY A C 1
ATOM 1307 O O . GLY A 1 175 ? 4.949 -11.715 -21.281 1.00 91.50 175 GLY A O 1
ATOM 1308 N N . ALA A 1 176 ? 3.573 -12.704 -22.742 1.00 92.56 176 ALA A N 1
ATOM 1309 C CA . ALA A 1 176 ? 2.419 -11.867 -22.412 1.00 92.56 176 ALA A CA 1
ATOM 1310 C C . ALA A 1 176 ? 1.711 -12.352 -21.123 1.00 92.56 176 ALA A C 1
ATOM 1312 O O . ALA A 1 176 ? 1.737 -13.550 -20.836 1.00 92.56 176 ALA A O 1
ATOM 1313 N N . PRO A 1 177 ? 1.033 -11.464 -20.368 1.00 94.56 177 PRO A N 1
ATOM 1314 C CA . PRO A 1 177 ? 0.935 -10.014 -20.567 1.00 94.56 177 PRO A CA 1
ATOM 1315 C C . PRO A 1 177 ? 2.208 -9.274 -20.131 1.00 94.56 177 PRO A C 1
ATOM 1317 O O . PRO A 1 177 ? 2.838 -9.652 -19.152 1.00 94.56 177 PRO A O 1
ATOM 1320 N N . LYS A 1 178 ? 2.571 -8.196 -20.839 1.00 94.12 178 LYS A N 1
ATOM 1321 C CA . LYS A 1 178 ? 3.715 -7.343 -20.477 1.00 94.12 178 LYS A CA 1
ATOM 1322 C C . LYS A 1 178 ? 3.269 -6.158 -19.608 1.00 94.12 178 LYS A C 1
ATOM 1324 O O . LYS A 1 178 ? 2.198 -5.605 -19.865 1.00 94.12 178 LYS A O 1
ATOM 1329 N N . PRO A 1 179 ? 4.057 -5.754 -18.598 1.00 93.12 179 PRO A N 1
ATOM 1330 C CA . PRO A 1 179 ? 3.803 -4.540 -17.834 1.00 93.12 179 PRO A CA 1
ATOM 1331 C C . PRO A 1 179 ? 4.001 -3.298 -18.703 1.00 93.12 179 PRO A C 1
ATOM 1333 O O . PRO A 1 179 ? 4.789 -3.303 -19.650 1.00 93.12 179 PRO A O 1
ATOM 1336 N N . ASN A 1 180 ? 3.337 -2.207 -18.327 1.00 93.94 180 ASN A N 1
ATOM 1337 C CA . ASN A 1 180 ? 3.700 -0.889 -18.829 1.00 93.94 180 ASN A CA 1
ATOM 1338 C C . ASN A 1 180 ? 5.055 -0.494 -18.245 1.00 93.94 180 ASN A C 1
ATOM 1340 O O . ASN A 1 180 ? 5.337 -0.768 -17.077 1.00 93.94 180 ASN A O 1
ATOM 1344 N N . VAL A 1 181 ? 5.873 0.179 -19.045 1.00 91.19 181 VAL A N 1
ATOM 1345 C CA . VAL A 1 181 ? 7.208 0.617 -18.642 1.00 91.19 181 VAL A CA 1
ATOM 1346 C C . VAL A 1 181 ? 7.276 2.132 -18.699 1.00 91.19 181 VAL A C 1
ATOM 1348 O O . VAL A 1 181 ? 6.863 2.748 -19.677 1.00 91.19 181 VAL A O 1
ATOM 1351 N N . TYR A 1 182 ? 7.814 2.714 -17.637 1.00 89.06 182 TYR A N 1
ATOM 1352 C CA . TYR A 1 182 ? 8.225 4.102 -17.570 1.00 89.06 182 TYR A CA 1
ATOM 1353 C C . TYR A 1 182 ? 9.727 4.156 -17.287 1.00 89.06 182 TYR A C 1
ATOM 1355 O O . TYR A 1 182 ? 10.251 3.378 -16.490 1.00 89.06 182 TYR A O 1
ATOM 1363 N N . TYR A 1 183 ? 10.412 5.102 -17.913 1.00 86.38 183 TYR A N 1
ATOM 1364 C CA . TYR A 1 183 ? 11.781 5.481 -17.582 1.00 86.38 183 TYR A CA 1
ATOM 1365 C C . TYR A 1 183 ? 11.838 7.002 -17.447 1.00 86.38 183 TYR A C 1
ATOM 1367 O O . TYR A 1 183 ? 11.030 7.703 -18.055 1.00 86.38 183 TYR A O 1
ATOM 1375 N N . ASP A 1 184 ? 12.766 7.526 -16.645 1.00 83.50 184 ASP A N 1
ATOM 1376 C CA . ASP A 1 184 ? 13.012 8.971 -16.620 1.00 83.50 184 ASP A CA 1
ATOM 1377 C C . ASP A 1 184 ? 13.929 9.336 -17.800 1.00 83.50 184 ASP A C 1
ATOM 1379 O O . ASP A 1 184 ? 15.083 8.893 -17.810 1.00 83.50 184 ASP A O 1
ATOM 1383 N N . PRO A 1 185 ? 13.486 10.155 -18.775 1.00 79.75 185 PRO A N 1
ATOM 1384 C CA . PRO A 1 185 ? 14.310 10.537 -19.924 1.00 79.75 185 PRO A CA 1
ATOM 1385 C C . PRO A 1 185 ? 15.647 11.174 -19.535 1.00 79.75 185 PRO A C 1
ATOM 1387 O O . PRO A 1 185 ? 16.636 11.038 -20.253 1.00 79.75 185 PRO A O 1
ATOM 1390 N N . ARG A 1 186 ? 15.721 11.803 -18.353 1.00 78.44 186 ARG A N 1
ATOM 1391 C CA . ARG A 1 186 ? 16.956 12.397 -17.819 1.00 78.44 186 ARG A CA 1
ATOM 1392 C C . ARG A 1 186 ? 18.056 11.380 -17.545 1.00 78.44 186 ARG A C 1
ATOM 1394 O O . ARG A 1 186 ? 19.212 11.772 -17.481 1.00 78.44 186 ARG A O 1
ATOM 1401 N N . THR A 1 187 ? 17.710 10.105 -17.386 1.00 73.44 187 THR A N 1
ATOM 1402 C CA . THR A 1 187 ? 18.695 9.032 -17.185 1.00 73.44 187 THR A CA 1
ATOM 1403 C C . THR A 1 187 ? 19.363 8.589 -18.483 1.00 73.44 187 THR A C 1
ATOM 1405 O O . THR A 1 187 ? 20.481 8.097 -18.434 1.00 73.44 187 THR A O 1
ATOM 1408 N N . ALA A 1 188 ? 18.712 8.792 -19.633 1.00 72.69 188 ALA A N 1
ATOM 1409 C CA . ALA A 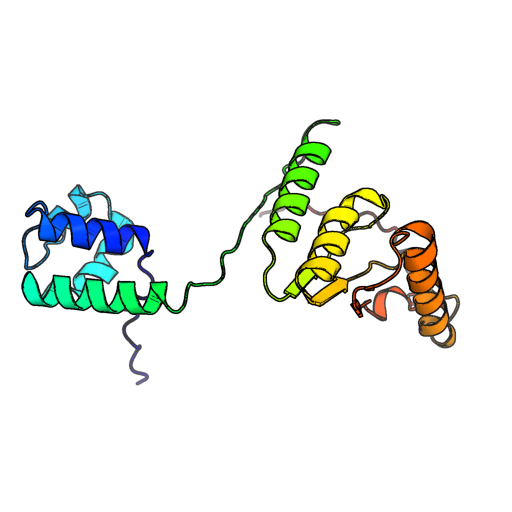1 188 ? 19.222 8.391 -20.943 1.00 72.69 188 ALA A CA 1
ATOM 1410 C C . ALA A 1 188 ? 19.957 9.521 -21.684 1.00 72.69 188 ALA A C 1
ATOM 1412 O O . ALA A 1 188 ? 20.647 9.257 -22.666 1.00 72.69 188 ALA A O 1
ATOM 1413 N N . MET A 1 189 ? 19.820 10.773 -21.240 1.00 74.19 189 MET A N 1
ATOM 1414 C CA . MET A 1 189 ? 20.525 11.907 -21.837 1.00 74.19 189 MET A CA 1
ATOM 1415 C C . MET A 1 189 ? 21.981 11.973 -21.356 1.00 74.19 189 MET A C 1
ATOM 1417 O O . MET A 1 189 ? 22.212 11.840 -20.153 1.00 74.19 189 MET A O 1
ATOM 1421 N N . PRO A 1 190 ? 22.948 12.254 -22.248 1.00 70.44 190 PRO A N 1
ATOM 1422 C CA . PRO A 1 190 ? 24.317 12.513 -21.831 1.00 70.44 190 PRO A CA 1
ATOM 1423 C C . PRO A 1 190 ? 24.402 13.747 -20.929 1.00 70.44 190 PRO A C 1
ATOM 1425 O O . PRO A 1 190 ? 23.793 14.787 -21.208 1.00 70.44 190 PRO A O 1
ATOM 1428 N N . GLY A 1 191 ? 25.171 13.637 -19.845 1.00 63.72 191 GLY A N 1
ATOM 1429 C CA . GLY A 1 191 ? 25.465 14.771 -18.970 1.00 63.72 191 GLY A CA 1
ATOM 1430 C C . GLY A 1 191 ? 26.267 15.876 -19.682 1.00 63.72 191 GLY A C 1
ATOM 1431 O O . GLY A 1 191 ? 26.930 15.621 -20.690 1.00 63.72 191 GLY A O 1
ATOM 1432 N N . PRO A 1 192 ? 26.259 17.126 -19.176 1.00 56.59 192 PRO A N 1
ATOM 1433 C CA . PRO A 1 192 ? 27.115 18.176 -19.720 1.00 56.59 192 PRO A CA 1
ATOM 1434 C C . PRO A 1 192 ? 28.600 17.758 -19.655 1.00 56.59 192 PRO A C 1
ATOM 1436 O O . PRO A 1 192 ? 29.021 17.154 -18.658 1.00 56.59 192 PRO A O 1
ATOM 1439 N N . PRO A 1 193 ? 29.410 18.089 -20.682 1.00 49.03 193 PRO A N 1
ATOM 1440 C CA . PRO A 1 193 ? 30.810 17.682 -20.741 1.00 49.03 193 PRO A CA 1
ATOM 1441 C C . PRO A 1 193 ? 31.565 18.201 -19.509 1.00 49.03 193 PRO A C 1
ATOM 1443 O O . PRO A 1 193 ? 31.506 19.385 -19.185 1.00 49.03 193 PRO A O 1
ATOM 1446 N N . GLY A 1 194 ? 32.253 17.300 -18.801 1.00 51.22 194 GLY A N 1
ATOM 1447 C CA . GLY A 1 194 ? 33.023 17.618 -17.590 1.00 51.22 194 GLY A CA 1
ATOM 1448 C C . GLY A 1 194 ? 32.424 17.123 -16.269 1.00 51.22 194 GLY A C 1
ATOM 1449 O O . GLY A 1 194 ? 33.063 17.268 -15.229 1.00 51.22 194 GLY A O 1
ATOM 1450 N N . ARG A 1 195 ? 31.247 16.483 -16.273 1.00 46.06 195 ARG A N 1
ATOM 1451 C CA . ARG A 1 195 ? 30.763 15.715 -15.116 1.00 46.06 195 ARG A CA 1
ATOM 1452 C C . ARG A 1 195 ? 30.945 14.224 -15.364 1.00 46.06 195 ARG A C 1
ATOM 1454 O O . ARG A 1 195 ? 30.028 13.544 -15.804 1.00 46.06 195 ARG A O 1
ATOM 1461 N N . ALA A 1 196 ? 32.113 13.698 -15.006 1.00 37.91 196 ALA A N 1
ATOM 1462 C CA . ALA A 1 196 ? 32.214 12.290 -14.646 1.00 37.91 196 ALA A CA 1
ATOM 1463 C C . ALA A 1 196 ? 31.435 12.094 -13.333 1.00 37.91 196 ALA A C 1
ATOM 1465 O O . ALA A 1 196 ? 32.000 12.130 -12.244 1.00 37.91 196 ALA A O 1
ATOM 1466 N N . CYS A 1 197 ? 30.110 11.964 -13.420 1.00 42.56 197 CYS A N 1
ATOM 1467 C CA . CYS A 1 197 ? 29.318 11.454 -12.312 1.00 42.56 197 CYS A CA 1
ATOM 1468 C C . CYS A 1 197 ? 29.605 9.956 -12.209 1.00 42.56 197 CYS A C 1
ATOM 1470 O O . CYS A 1 197 ? 28.903 9.122 -12.776 1.00 42.56 197 CYS A O 1
ATOM 1472 N N . THR A 1 198 ? 30.654 9.606 -11.470 1.00 37.00 198 THR A N 1
ATOM 1473 C CA . THR A 1 198 ? 30.752 8.291 -10.848 1.00 37.00 198 THR A CA 1
ATOM 1474 C C . THR A 1 198 ? 29.478 8.081 -10.028 1.00 37.00 198 THR A C 1
ATOM 1476 O O . THR A 1 198 ? 29.261 8.721 -9.002 1.00 37.00 198 THR A O 1
ATOM 1479 N N . ARG A 1 199 ? 28.587 7.211 -10.520 1.00 46.88 199 ARG A N 1
ATOM 1480 C CA . ARG A 1 199 ? 27.428 6.685 -9.786 1.00 46.88 199 ARG A CA 1
ATOM 1481 C C . ARG A 1 199 ? 27.946 5.835 -8.613 1.00 46.88 199 ARG A C 1
ATOM 1483 O O . ARG A 1 199 ? 27.941 4.612 -8.677 1.00 46.88 199 ARG A O 1
ATOM 1490 N N . SER A 1 200 ? 28.407 6.473 -7.540 1.00 31.47 200 SER A N 1
ATOM 1491 C CA . SER A 1 200 ? 28.388 5.894 -6.199 1.00 31.47 200 SER A CA 1
ATOM 1492 C C . SER A 1 200 ? 27.348 6.663 -5.390 1.00 31.47 200 SER A C 1
ATOM 1494 O O . SER A 1 200 ? 27.492 7.845 -5.085 1.00 31.47 200 SER A O 1
ATOM 1496 N N . ALA A 1 201 ? 26.241 5.994 -5.080 1.00 36.34 201 ALA A N 1
ATOM 1497 C CA . ALA A 1 201 ? 25.288 6.478 -4.096 1.00 36.34 201 ALA A CA 1
ATOM 1498 C C . ALA A 1 201 ? 25.962 6.425 -2.715 1.00 36.34 201 ALA A C 1
ATOM 1500 O O . ALA A 1 201 ? 25.866 5.436 -1.998 1.00 36.34 201 ALA A O 1
ATOM 1501 N N . SER A 1 202 ? 26.686 7.485 -2.370 1.00 26.59 202 SER A N 1
ATOM 1502 C CA . SER A 1 202 ? 27.146 7.772 -1.015 1.00 26.59 202 SER A CA 1
ATOM 1503 C C . SER A 1 202 ? 26.116 8.699 -0.376 1.00 26.59 202 SER A C 1
ATOM 1505 O O . SER A 1 202 ? 26.229 9.921 -0.458 1.00 26.59 202 SER A O 1
ATOM 1507 N N . TRP A 1 203 ? 25.082 8.118 0.228 1.00 31.03 203 TRP A N 1
ATOM 1508 C CA . TRP A 1 203 ? 24.281 8.826 1.225 1.00 31.03 203 TRP A CA 1
ATOM 1509 C C . TRP A 1 203 ? 24.975 8.697 2.591 1.00 31.03 203 TRP A C 1
ATOM 1511 O O . TRP A 1 203 ? 25.573 7.661 2.865 1.00 31.03 203 TRP A O 1
ATOM 1521 N N . TRP A 1 204 ? 24.848 9.746 3.414 1.00 31.81 204 TRP A N 1
ATOM 1522 C CA . TRP A 1 204 ? 25.393 9.977 4.768 1.00 31.81 204 TRP A CA 1
ATOM 1523 C C . TRP A 1 204 ? 26.769 10.656 4.863 1.00 31.81 204 TRP A C 1
ATOM 1525 O O . TRP A 1 204 ? 27.800 10.001 4.879 1.00 31.81 204 TRP A O 1
ATOM 1535 N N . THR A 1 205 ? 26.748 11.962 5.149 1.00 35.88 205 THR A N 1
ATOM 1536 C CA . THR A 1 205 ? 27.486 12.501 6.303 1.00 35.88 205 THR A CA 1
ATOM 1537 C C . THR A 1 205 ? 26.655 13.589 6.972 1.00 35.88 205 THR A C 1
ATOM 1539 O O . THR A 1 205 ? 26.429 14.661 6.414 1.00 35.88 205 THR A O 1
ATOM 1542 N N . THR A 1 206 ? 26.210 13.295 8.190 1.00 44.19 206 THR A N 1
ATOM 1543 C CA . THR A 1 206 ? 25.901 14.280 9.228 1.00 44.19 206 THR A CA 1
ATOM 1544 C C . THR A 1 206 ? 27.047 15.270 9.379 1.00 44.19 206 THR A C 1
ATOM 1546 O O . THR A 1 206 ? 28.209 14.870 9.427 1.00 44.19 206 THR A O 1
ATOM 1549 N N . SER A 1 207 ? 26.732 16.545 9.568 1.00 33.09 207 SER A N 1
ATOM 1550 C CA . SER A 1 207 ? 27.593 17.462 10.315 1.00 33.09 207 SER A CA 1
ATOM 1551 C C . SER A 1 207 ? 26.716 18.534 10.937 1.00 33.09 207 SER A C 1
ATOM 1553 O O . SER A 1 207 ? 26.253 19.444 10.256 1.00 33.09 207 SER A O 1
ATOM 1555 N N . GLY A 1 208 ? 26.463 18.380 12.235 1.00 33.22 208 GLY A N 1
ATOM 1556 C CA . GLY A 1 208 ? 26.074 19.502 13.063 1.00 33.22 208 GLY A CA 1
ATOM 1557 C C . GLY A 1 208 ? 27.240 20.474 13.207 1.00 33.22 208 GLY A C 1
ATOM 1558 O O . GLY A 1 208 ? 28.412 20.081 13.183 1.00 33.22 208 GLY A O 1
ATOM 1559 N N . ARG A 1 209 ? 26.895 21.737 13.401 1.00 34.53 209 ARG A N 1
ATOM 1560 C CA . ARG A 1 209 ? 27.504 22.553 14.438 1.00 34.53 209 ARG A CA 1
ATOM 1561 C C . ARG A 1 209 ? 26.475 23.556 14.931 1.00 34.53 209 ARG A C 1
ATOM 1563 O O . ARG A 1 209 ? 25.700 24.036 14.075 1.00 34.53 209 ARG A O 1
#